Protein 3DX5 (pdb70)

Foldseek 3Di:
DAEAECLLCLQDDDDPVVVLVLCLVLPHQEYAYEQVRLVCCVVVPVPVLVVLVCSVVSNYAHQYEYEQDPAPPDPVVVSVVVLVVVLVSCVSRVYLEYEYAQDQAELVPADPVRLLSSLVSVLSQVSSVVSPAYAHEQAHGHQNQELVSVVVSCVSNVHPRYAYAYEQQSHVLSVDQSLVSCVSRVVRHAAYEADAFADNVCPCCPDVVLLNDPVHDPHTDQRVNHDRDVVVVCVRCVVPPHYYYHDDSDPPSSVRSSVNVCVVDPD

Structure (mmCIF, N/CA/C/O backbone):
data_3DX5
#
_entry.id   3DX5
#
_cell.length_a   134.483
_cell.length_b   134.483
_cell.length_c   72.806
_cell.angle_alpha   90.00
_cell.angle_beta   90.00
_cell.angle_gamma   120.00
#
_symmetry.space_group_name_H-M   'P 65 2 2'
#
loop_
_entity.id
_entity.type
_entity.pdbx_description
1 polymer 'uncharacterized protein AsbF'
2 non-polymer 'MANGANESE (II) ION'
3 non-polymer 'CHLORIDE ION'
4 non-polymer '3,4-DIHYDROXYBENZOIC ACID'
5 non-polymer 2-AMINO-2-HYDROXYMETHYL-PROPANE-1,3-DIOL
6 non-polymer GLYCEROL
7 water water
#
loop_
_atom_site.group_PDB
_atom_site.id
_atom_site.type_symbol
_atom_site.label_atom_id
_atom_site.label_alt_id
_atom_site.label_comp_id
_atom_site.label_asym_id
_atom_site.label_entity_id
_atom_site.label_seq_id
_atom_site.pdbx_PDB_ins_code
_atom_site.Cartn_x
_atom_site.Cartn_y
_atom_site.Cartn_z
_atom_site.occupancy
_atom_site.B_iso_or_equiv
_atom_site.auth_seq_id
_atom_site.auth_comp_id
_atom_site.auth_asym_id
_atom_site.auth_atom_id
_atom_site.pdbx_PDB_model_num
ATOM 9 N N . LYS A 1 2 ? 71.919 79.921 -7.759 1.00 21.38 2 LYS A N 1
ATOM 10 C CA . LYS A 1 2 ? 71.356 80.567 -6.572 1.00 19.41 2 LYS A CA 1
ATOM 11 C C . LYS A 1 2 ? 71.553 79.704 -5.347 1.00 17.03 2 LYS A C 1
ATOM 12 O O . LYS A 1 2 ? 71.174 78.539 -5.345 1.00 15.31 2 LYS A O 1
ATOM 18 N N . TYR A 1 3 ? 72.113 80.307 -4.311 1.00 14.34 3 TYR A N 1
ATOM 19 C CA . TYR A 1 3 ? 72.398 79.592 -3.072 1.00 14.13 3 TYR A CA 1
ATOM 20 C C . TYR A 1 3 ? 71.433 80.037 -2.001 1.00 13.34 3 TYR A C 1
ATOM 21 O O . TYR A 1 3 ? 71.067 81.237 -1.912 1.00 12.67 3 TYR A O 1
ATOM 30 N N . SER A 1 4 ? 71.054 79.079 -1.173 1.00 12.45 4 SER A N 1
ATOM 31 C CA . SER A 1 4 ? 70.256 79.387 -0.019 1.00 13.39 4 SER A CA 1
ATOM 32 C C . SER A 1 4 ? 70.902 78.891 1.274 1.00 13.70 4 SER A C 1
ATOM 33 O O . SER A 1 4 ? 71.698 77.957 1.295 1.00 13.24 4 SER A O 1
ATOM 36 N N . LEU A 1 5 ? 70.504 79.527 2.357 1.00 13.29 5 LEU A N 1
ATOM 37 C CA . LEU A 1 5 ? 70.927 79.184 3.684 1.00 14.33 5 LEU A CA 1
ATOM 38 C C . LEU A 1 5 ? 69.757 78.396 4.336 1.00 13.63 5 LEU A C 1
ATOM 39 O O . LEU A 1 5 ? 68.610 78.765 4.135 1.00 13.95 5 LEU A O 1
ATOM 44 N N . CYS A 1 6 ? 70.021 77.356 5.121 1.00 12.41 6 CYS A N 1
ATOM 45 C CA . CYS A 1 6 ? 68.957 76.660 5.865 1.00 13.11 6 CYS A CA 1
ATOM 46 C C . CYS A 1 6 ? 68.965 77.107 7.301 1.00 11.87 6 CYS A C 1
ATOM 47 O O . CYS A 1 6 ? 70.001 77.009 7.957 1.00 11.72 6 CYS A O 1
ATOM 50 N N . THR A 1 7 ? 67.817 77.514 7.815 1.00 9.89 7 THR A N 1
ATOM 51 C CA . THR A 1 7 ? 67.730 77.857 9.252 1.00 9.76 7 THR A CA 1
ATOM 52 C C . THR A 1 7 ? 67.969 76.650 10.185 1.00 9.81 7 THR A C 1
ATOM 53 O O . THR A 1 7 ? 68.361 76.848 11.318 1.00 8.95 7 THR A O 1
ATOM 57 N N . ILE A 1 8 ? 67.787 75.413 9.688 1.00 8.91 8 ILE A N 1
ATOM 58 C CA . ILE A 1 8 ? 68.176 74.235 10.476 1.00 9.73 8 ILE A CA 1
ATOM 59 C C . ILE A 1 8 ? 69.679 74.252 10.896 1.00 10.17 8 ILE A C 1
ATOM 60 O O . ILE A 1 8 ? 70.031 73.686 11.913 1.00 9.18 8 ILE A O 1
ATOM 65 N N . SER A 1 9 ? 70.543 74.940 10.133 1.00 9.50 9 SER A N 1
ATOM 66 C CA . SER A 1 9 ? 71.966 75.058 10.500 1.00 9.27 9 SER A CA 1
ATOM 67 C C . SER A 1 9 ? 72.143 75.764 11.835 1.00 10.41 9 SER A C 1
ATOM 68 O O . SER A 1 9 ? 73.209 75.667 12.463 1.00 9.67 9 SER A O 1
ATOM 71 N N . PHE A 1 10 ? 71.108 76.503 12.254 1.00 10.31 10 PHE A N 1
ATOM 72 C CA . PHE A 1 10 ? 71.176 77.326 13.486 1.00 10.58 10 PHE A CA 1
ATOM 73 C C . PHE A 1 10 ? 70.353 76.724 14.632 1.00 10.07 10 PHE A C 1
ATOM 74 O O . PHE A 1 10 ? 70.066 77.419 15.608 1.00 10.08 10 PHE A O 1
ATOM 82 N N . ARG A 1 11 ? 69.980 75.439 14.511 1.00 8.84 11 ARG A N 1
ATOM 83 C CA . ARG A 1 11 ? 69.045 74.777 15.473 1.00 9.10 11 ARG A CA 1
ATOM 84 C C . ARG A 1 11 ? 69.614 74.694 16.902 1.00 9.57 11 ARG A C 1
ATOM 85 O O . ARG A 1 11 ? 68.861 74.487 17.854 1.00 10.84 11 ARG A O 1
ATOM 93 N N . HIS A 1 12 ? 70.943 74.812 17.037 1.00 9.17 12 HIS A N 1
ATOM 94 C CA . HIS A 1 12 ? 71.614 74.755 18.336 1.00 9.67 12 HIS A CA 1
ATOM 95 C C . HIS A 1 12 ? 72.231 76.067 18.832 1.00 9.70 12 HIS A C 1
ATOM 96 O O . HIS A 1 12 ? 73.155 76.078 19.664 1.00 9.59 12 HIS A O 1
ATOM 103 N N . GLN A 1 13 ? 71.676 77.182 18.378 1.00 9.72 13 GLN A N 1
ATOM 104 C CA . GLN A 1 13 ? 72.123 78.456 18.896 1.00 10.98 13 GLN A CA 1
ATOM 105 C C . GLN A 1 13 ? 70.946 79.433 19.006 1.00 11.32 13 GLN A C 1
ATOM 106 O O . GLN A 1 13 ? 69.932 79.282 18.320 1.00 11.55 13 GLN A O 1
ATOM 112 N N . LEU A 1 14 ? 71.078 80.416 19.897 1.00 11.02 14 LEU A N 1
ATOM 113 C CA . LEU A 1 14 ? 70.067 81.440 20.072 1.00 10.43 14 LEU A CA 1
ATOM 114 C C . LEU A 1 14 ? 70.347 82.504 19.027 1.00 10.62 14 LEU A C 1
ATOM 115 O O . LEU A 1 14 ? 71.370 83.159 19.101 1.00 11.15 14 LEU A O 1
ATOM 120 N N . ILE A 1 15 ? 69.454 82.677 18.065 1.00 10.21 15 ILE A N 1
ATOM 121 C CA . ILE A 1 15 ? 69.611 83.723 17.077 1.00 10.70 15 ILE A CA 1
ATOM 122 C C . ILE A 1 15 ? 68.205 84.106 16.552 1.00 10.35 15 ILE A C 1
ATOM 123 O O . ILE A 1 15 ? 67.348 83.243 16.382 1.00 10.77 15 ILE A O 1
ATOM 128 N N . SER A 1 16 ? 68.003 85.378 16.236 1.00 10.40 16 SER A N 1
ATOM 129 C CA . SER A 1 16 ? 66.698 85.843 15.736 1.00 10.55 16 SER A CA 1
ATOM 130 C C . SER A 1 16 ? 66.583 85.678 14.243 1.00 10.81 16 SER A C 1
ATOM 131 O O . SER A 1 16 ? 67.580 85.593 13.533 1.00 10.45 16 SER A O 1
ATOM 134 N N . PHE A 1 17 ? 65.348 85.631 13.747 1.00 11.24 17 PHE A N 1
ATOM 135 C CA . PHE A 1 17 ? 65.119 85.604 12.302 1.00 11.11 17 PHE A CA 1
ATOM 136 C C . PHE A 1 17 ? 65.759 86.842 11.622 1.00 11.44 17 PHE A C 1
ATOM 137 O O . PHE A 1 17 ? 66.339 86.724 10.522 1.00 10.20 17 PHE A O 1
ATOM 145 N N . THR A 1 18 ? 65.637 88.015 12.275 1.00 11.03 18 THR A N 1
ATOM 146 C CA . THR A 1 18 ? 66.196 89.257 11.755 1.00 10.67 18 THR A CA 1
ATOM 147 C C . THR A 1 18 ? 67.704 89.093 11.507 1.00 10.68 18 THR A C 1
ATOM 148 O O . THR A 1 18 ? 68.193 89.487 10.449 1.00 8.15 18 THR A O 1
ATOM 152 N N . ASP A 1 19 ? 68.427 88.482 12.460 1.00 10.38 19 ASP A N 1
ATOM 153 C CA . ASP A 1 19 ? 69.863 88.266 12.293 1.00 11.05 19 ASP A CA 1
ATOM 154 C C . ASP A 1 19 ? 70.211 87.211 11.239 1.00 10.48 19 ASP A C 1
ATOM 155 O O . ASP A 1 19 ? 71.221 87.339 10.521 1.00 10.44 19 ASP A O 1
ATOM 160 N N . ILE A 1 20 ? 69.396 86.173 11.121 1.00 10.50 20 ILE A N 1
ATOM 161 C CA . ILE A 1 20 ? 69.578 85.240 9.992 1.00 10.30 20 ILE A CA 1
ATOM 162 C C . ILE A 1 20 ? 69.403 85.927 8.609 1.00 10.34 20 ILE A C 1
ATOM 163 O O . ILE A 1 20 ? 70.230 85.739 7.686 1.00 10.36 20 ILE A O 1
ATOM 168 N N . VAL A 1 21 ? 68.355 86.737 8.476 1.00 8.88 21 VAL A N 1
ATOM 169 C CA . VAL A 1 21 ? 68.115 87.411 7.224 1.00 8.34 21 VAL A CA 1
ATOM 170 C C . VAL A 1 21 ? 69.304 88.319 6.914 1.00 8.88 21 VAL A C 1
ATOM 171 O O . VAL A 1 21 ? 69.782 88.351 5.788 1.00 7.74 21 VAL A O 1
ATOM 175 N N . GLN A 1 22 ? 69.774 89.073 7.911 1.00 9.66 22 GLN A N 1
ATOM 176 C CA . GLN A 1 22 ? 70.900 90.008 7.707 1.00 10.77 22 GLN A CA 1
ATOM 177 C C . GLN A 1 22 ? 72.173 89.224 7.315 1.00 10.60 22 GLN A C 1
ATOM 178 O O . GLN A 1 22 ? 72.891 89.622 6.400 1.00 10.47 22 GLN A O 1
ATOM 184 N N . PHE A 1 23 ? 72.454 88.128 8.017 1.00 9.55 23 PHE A N 1
ATOM 185 C CA . PHE A 1 23 ? 73.584 87.278 7.647 1.00 10.21 23 PHE A CA 1
ATOM 186 C C . PHE A 1 23 ? 73.453 86.743 6.203 1.00 10.34 23 PHE A C 1
ATOM 187 O O . PHE A 1 23 ? 74.419 86.734 5.441 1.00 10.60 23 PHE A O 1
ATOM 195 N N . ALA A 1 24 ? 72.257 86.284 5.833 1.00 10.66 24 ALA A N 1
ATOM 196 C CA . ALA A 1 24 ? 72.055 85.784 4.477 1.00 11.69 24 ALA A CA 1
ATOM 197 C C . ALA A 1 24 ? 72.360 86.873 3.460 1.00 12.35 24 ALA A C 1
ATOM 198 O O . ALA A 1 24 ? 73.009 86.625 2.446 1.00 12.45 24 ALA A O 1
ATOM 200 N N . TYR A 1 25 ? 71.886 88.079 3.748 1.00 12.62 25 TYR A N 1
ATOM 201 C CA . TYR A 1 25 ? 71.978 89.183 2.818 1.00 13.92 25 TYR A CA 1
ATOM 202 C C . TYR A 1 25 ? 73.443 89.610 2.630 1.00 13.94 25 TYR A C 1
ATOM 203 O O . TYR A 1 25 ? 73.935 89.745 1.521 1.00 13.23 25 TYR A O 1
ATOM 212 N N . GLU A 1 26 ? 74.159 89.766 3.724 1.00 14.50 26 GLU A N 1
ATOM 213 C CA . GLU A 1 26 ? 75.511 90.287 3.600 1.00 15.11 26 GLU A CA 1
ATOM 214 C C . GLU A 1 26 ? 76.481 89.267 2.983 1.00 14.90 26 GLU A C 1
ATOM 215 O O . GLU A 1 26 ? 77.539 89.653 2.505 1.00 14.58 26 GLU A O 1
ATOM 221 N N . ASN A 1 27 ? 76.106 87.980 2.984 1.00 13.68 27 ASN A N 1
ATOM 222 C CA . ASN A 1 27 ? 76.941 86.949 2.383 1.00 13.94 27 ASN A CA 1
ATOM 223 C C . ASN A 1 27 ? 76.532 86.518 0.967 1.00 14.37 27 ASN A C 1
ATOM 224 O O . ASN A 1 27 ? 77.091 85.562 0.455 1.00 15.58 27 ASN A O 1
ATOM 229 N N . GLY A 1 28 ? 75.574 87.204 0.336 1.00 13.26 28 GLY A N 1
ATOM 230 C CA . GLY A 1 28 ? 75.258 86.911 -1.072 1.00 13.01 28 GLY A CA 1
ATOM 231 C C . GLY A 1 28 ? 74.335 85.709 -1.302 1.00 12.55 28 GLY A C 1
ATOM 232 O O . GLY A 1 28 ? 74.162 85.274 -2.432 1.00 12.36 28 GLY A O 1
ATOM 233 N N . PHE A 1 29 ? 73.729 85.156 -0.250 1.00 12.27 29 PHE A N 1
ATOM 234 C CA . PHE A 1 29 ? 72.657 84.179 -0.462 1.00 11.67 29 PHE A CA 1
ATOM 235 C C . PHE A 1 29 ? 71.472 84.866 -1.127 1.00 12.07 29 PHE A C 1
ATOM 236 O O . PHE A 1 29 ? 71.216 86.055 -0.899 1.00 12.36 29 PHE A O 1
ATOM 244 N N . GLU A 1 30 ? 70.732 84.129 -1.934 1.00 12.03 30 GLU A N 1
ATOM 245 C CA . GLU A 1 30 ? 69.518 84.698 -2.504 1.00 12.26 30 GLU A CA 1
ATOM 246 C C . GLU A 1 30 ? 68.258 84.052 -1.989 1.00 11.99 30 GLU A C 1
ATOM 247 O O . GLU A 1 30 ? 67.140 84.400 -2.409 1.00 11.91 30 GLU A O 1
ATOM 253 N N . GLY A 1 31 ? 68.419 83.111 -1.068 1.00 11.00 31 GLY A N 1
ATOM 254 C CA . GLY A 1 31 ? 67.260 82.441 -0.527 1.00 10.73 31 GLY A CA 1
ATOM 255 C C . GLY A 1 31 ? 67.506 81.952 0.885 1.00 10.35 31 GLY A C 1
ATOM 256 O O . GLY A 1 31 ? 68.676 81.819 1.332 1.00 9.62 31 GLY A O 1
ATOM 257 N N . ILE A 1 32 ? 66.402 81.723 1.595 1.00 9.76 32 ILE A N 1
ATOM 258 C CA . ILE A 1 32 ? 66.444 81.074 2.913 1.00 10.42 32 ILE A CA 1
ATOM 259 C C . ILE A 1 32 ? 65.485 79.880 2.862 1.00 10.91 32 ILE A C 1
ATOM 260 O O . ILE A 1 32 ? 64.325 80.026 2.470 1.00 11.02 32 ILE A O 1
ATOM 265 N N . GLU A 1 33 ? 65.980 78.710 3.250 1.00 10.37 33 GLU A N 1
ATOM 266 C CA . GLU A 1 33 ? 65.150 77.522 3.361 1.00 10.81 33 GLU A CA 1
ATOM 267 C C . GLU A 1 33 ? 64.808 77.448 4.837 1.00 10.90 33 GLU A C 1
ATOM 268 O O . GLU A 1 33 ? 65.696 77.251 5.725 1.00 10.57 33 GLU A O 1
ATOM 274 N N . LEU A 1 34 ? 63.521 77.634 5.118 1.00 9.91 34 LEU A N 1
ATOM 275 C CA . LEU A 1 34 ? 63.069 77.836 6.476 1.00 10.56 34 LEU A CA 1
ATOM 276 C C . LEU A 1 34 ? 62.600 76.513 7.049 1.00 10.56 34 LEU A C 1
ATOM 277 O O . LEU A 1 34 ? 61.666 75.901 6.498 1.00 10.76 34 LEU A O 1
ATOM 282 N N . TRP A 1 35 ? 63.196 76.095 8.165 1.00 8.97 35 TRP A N 1
ATOM 283 C CA . TRP A 1 35 ? 62.766 74.874 8.857 1.00 9.52 35 TRP A CA 1
ATOM 284 C C . TRP A 1 35 ? 61.313 75.069 9.346 1.00 10.22 35 TRP A C 1
ATOM 285 O O . TRP A 1 35 ? 60.967 76.157 9.826 1.00 10.15 35 TRP A O 1
ATOM 296 N N . GLY A 1 36 ? 60.468 74.047 9.195 1.00 10.10 36 GLY A N 1
ATOM 297 C CA . GLY A 1 36 ? 59.054 74.161 9.481 1.00 9.05 36 GLY A CA 1
ATOM 298 C C . GLY A 1 36 ? 58.756 74.613 10.899 1.00 10.47 36 GLY A C 1
ATOM 299 O O . GLY A 1 36 ? 57.865 75.461 11.112 1.00 9.11 36 GLY A O 1
ATOM 300 N N . THR A 1 37 ? 59.508 74.098 11.888 1.00 9.64 37 THR A N 1
ATOM 301 C CA . THR A 1 37 ? 59.254 74.513 13.268 1.00 8.66 37 THR A CA 1
ATOM 302 C C . THR A 1 37 ? 59.591 75.993 13.505 1.00 8.46 37 THR A C 1
ATOM 303 O O . THR A 1 37 ? 58.915 76.679 14.300 1.00 7.96 37 THR A O 1
ATOM 307 N N . HIS A 1 38 ? 60.634 76.494 12.818 1.00 7.66 38 HIS A N 1
ATOM 308 C CA . HIS A 1 38 ? 60.962 77.912 12.848 1.00 7.70 38 HIS A CA 1
ATOM 309 C C . HIS A 1 38 ? 59.854 78.774 12.226 1.00 8.11 38 HIS A C 1
ATOM 310 O O . HIS A 1 38 ? 59.469 79.788 12.818 1.00 8.19 38 HIS A O 1
ATOM 317 N N . ALA A 1 39 ? 59.366 78.379 11.038 1.00 6.84 39 ALA A N 1
ATOM 318 C CA . ALA A 1 39 ? 58.226 79.035 10.381 1.00 7.16 39 ALA A CA 1
ATOM 319 C C . ALA A 1 39 ? 57.004 79.129 11.331 1.00 7.96 39 ALA A C 1
ATOM 320 O O . ALA A 1 39 ? 56.409 80.203 11.521 1.00 8.70 39 ALA A O 1
ATOM 322 N N . GLN A 1 40 ? 56.639 78.000 11.928 1.00 8.37 40 GLN A N 1
ATOM 323 C CA . GLN A 1 40 ? 55.470 77.910 12.792 1.00 9.27 40 GLN A CA 1
ATOM 324 C C . GLN A 1 40 ? 55.628 78.798 14.010 1.00 9.25 40 GLN A C 1
ATOM 325 O O . GLN A 1 40 ? 54.697 79.513 14.406 1.00 9.28 40 GLN A O 1
ATOM 331 N N . ASN A 1 41 ? 56.790 78.747 14.636 1.00 9.00 41 ASN A N 1
ATOM 332 C CA . ASN A 1 41 ? 56.962 79.577 15.821 1.00 9.28 41 ASN A CA 1
ATOM 333 C C . ASN A 1 41 ? 57.053 81.063 15.532 1.00 9.13 41 ASN A C 1
ATOM 334 O O . ASN A 1 41 ? 56.649 81.867 16.363 1.00 8.65 41 ASN A O 1
ATOM 339 N N . LEU A 1 42 ? 57.581 81.438 14.364 1.00 9.02 42 LEU A N 1
ATOM 340 C CA . LEU A 1 42 ? 57.563 82.862 13.976 1.00 8.50 42 LEU A CA 1
ATOM 341 C C . LEU A 1 42 ? 56.118 83.330 13.816 1.00 8.23 42 LEU A C 1
ATOM 342 O O . LEU A 1 42 ? 55.742 84.402 14.319 1.00 7.32 42 LEU A O 1
ATOM 347 N N . TYR A 1 43 ? 55.303 82.519 13.146 1.00 7.58 43 TYR A N 1
ATOM 348 C CA . TYR A 1 43 ? 53.902 82.829 12.981 1.00 9.13 43 TYR A CA 1
ATOM 349 C C . TYR A 1 43 ? 53.162 82.992 14.313 1.00 10.23 43 TYR A C 1
ATOM 350 O O . TYR A 1 43 ? 52.368 83.936 14.483 1.00 10.25 43 TYR A O 1
ATOM 375 N N A GLN A 1 45 ? 54.443 83.622 17.532 0.50 11.60 45 GLN A N 1
ATOM 376 N N B GLN A 1 45 ? 54.450 83.417 17.350 0.50 13.95 45 GLN A N 1
ATOM 377 C CA A GLN A 1 45 ? 54.976 84.524 18.571 0.50 12.42 45 GLN A CA 1
ATOM 378 C CA B GLN A 1 45 ? 55.093 84.184 18.419 0.50 14.96 45 GLN A CA 1
ATOM 379 C C A GLN A 1 45 ? 55.808 85.707 18.072 0.50 12.87 45 GLN A C 1
ATOM 380 C C B GLN A 1 45 ? 55.735 85.507 18.033 0.50 14.59 45 GLN A C 1
ATOM 381 O O A GLN A 1 45 ? 56.194 86.587 18.855 0.50 12.49 45 GLN A O 1
ATOM 382 O O B GLN A 1 45 ? 55.953 86.373 18.891 0.50 14.59 45 GLN A O 1
ATOM 393 N N A GLU A 1 46 ? 56.093 85.744 16.777 0.50 12.39 46 GLU A N 1
ATOM 394 N N B GLU A 1 46 ? 56.073 85.668 16.763 0.50 13.42 46 GLU A N 1
ATOM 395 C CA A GLU A 1 46 ? 56.913 86.825 16.254 0.50 13.13 46 GLU A CA 1
ATOM 396 C CA B GLU A 1 46 ? 56.830 86.842 16.381 0.50 13.10 46 GLU A CA 1
ATOM 397 C C A GLU A 1 46 ? 56.272 87.389 15.008 0.50 12.96 46 GLU A C 1
ATOM 398 C C B GLU A 1 46 ? 56.272 87.373 15.067 0.50 13.08 46 GLU A C 1
ATOM 399 O O A GLU A 1 46 ? 56.973 87.789 14.075 0.50 12.27 46 GLU A O 1
ATOM 400 O O B GLU A 1 46 ? 57.024 87.732 14.156 0.50 12.38 46 GLU A O 1
ATOM 411 N N . TYR A 1 47 ? 54.941 87.406 14.976 1.00 12.54 47 TYR A N 1
ATOM 412 C CA . TYR A 1 47 ? 54.270 87.695 13.716 1.00 12.36 47 TYR A CA 1
ATOM 413 C C . TYR A 1 47 ? 54.600 89.108 13.167 1.00 13.29 47 TYR A C 1
ATOM 414 O O . TYR A 1 47 ? 55.007 89.220 11.998 1.00 11.91 47 TYR A O 1
ATOM 423 N N A GLU A 1 48 ? 54.482 90.146 14.012 0.50 12.95 48 GLU A N 1
ATOM 424 N N B GLU A 1 48 ? 54.366 90.152 13.976 0.50 13.15 48 GLU A N 1
ATOM 425 C CA A GLU A 1 48 ? 54.826 91.509 13.578 0.50 13.47 48 GLU A CA 1
ATOM 426 C CA B GLU A 1 48 ? 54.444 91.541 13.501 0.50 13.87 48 GLU A CA 1
ATOM 427 C C A GLU A 1 48 ? 56.310 91.693 13.205 0.50 13.04 48 GLU A C 1
ATOM 428 C C B GLU A 1 48 ? 55.830 91.879 12.994 0.50 13.48 48 GLU A C 1
ATOM 429 O O A GLU A 1 48 ? 56.592 92.193 12.117 0.50 12.70 48 GLU A O 1
ATOM 430 O O B GLU A 1 48 ? 55.976 92.554 11.989 0.50 13.68 48 GLU A O 1
ATOM 441 N N A THR A 1 49 ? 57.256 91.253 14.045 0.60 12.51 49 THR A N 1
ATOM 442 N N B THR A 1 49 ? 56.853 91.381 13.702 0.40 13.31 49 THR A N 1
ATOM 443 C CA A THR A 1 49 ? 58.659 91.419 13.668 0.60 12.21 49 THR A CA 1
ATOM 444 C CA B THR A 1 49 ? 58.259 91.637 13.351 0.40 12.89 49 THR A CA 1
ATOM 445 C C A THR A 1 49 ? 58.954 90.676 12.349 0.60 12.24 49 THR A C 1
ATOM 446 C C B THR A 1 49 ? 58.747 90.772 12.195 0.40 12.64 49 THR A C 1
ATOM 447 O O A THR A 1 49 ? 59.651 91.203 11.471 0.60 11.73 49 THR A O 1
ATOM 448 O O B THR A 1 49 ? 59.493 91.253 11.333 0.40 12.21 49 THR A O 1
ATOM 455 N N . THR A 1 50 ? 58.362 89.497 12.181 1.00 11.82 50 THR A N 1
ATOM 456 C CA . THR A 1 50 ? 58.584 88.689 10.983 1.00 12.16 50 THR A CA 1
ATOM 457 C C . THR A 1 50 ? 57.955 89.341 9.723 1.00 13.26 50 THR A C 1
ATOM 458 O O . THR A 1 50 ? 58.595 89.394 8.666 1.00 12.59 50 THR A O 1
ATOM 462 N N . GLU A 1 51 ? 56.730 89.838 9.844 1.00 14.53 51 GLU A N 1
ATOM 463 C CA . GLU A 1 51 ? 56.075 90.581 8.750 1.00 16.93 51 GLU A CA 1
ATOM 464 C C . GLU A 1 51 ? 56.900 91.764 8.246 1.00 16.54 51 GLU A C 1
ATOM 465 O O . GLU A 1 51 ? 56.976 91.988 7.049 1.00 17.05 51 GLU A O 1
ATOM 471 N N A ARG A 1 52 ? 57.475 92.532 9.162 0.50 16.39 52 ARG A N 1
ATOM 472 N N B ARG A 1 52 ? 57.504 92.519 9.161 0.50 16.54 52 ARG A N 1
ATOM 473 C CA A ARG A 1 52 ? 58.334 93.637 8.757 0.50 16.38 52 ARG A CA 1
ATOM 474 C CA B ARG A 1 52 ? 58.343 93.654 8.761 0.50 16.67 52 ARG A CA 1
ATOM 475 C C A ARG A 1 52 ? 59.528 93.110 7.957 0.50 15.74 52 ARG A C 1
ATOM 476 C C B ARG A 1 52 ? 59.591 93.168 8.015 0.50 15.93 52 ARG A C 1
ATOM 477 O O A ARG A 1 52 ? 59.845 93.662 6.904 0.50 15.67 52 ARG A O 1
ATOM 478 O O B ARG A 1 52 ? 60.022 93.816 7.065 0.50 15.92 52 ARG A O 1
ATOM 493 N N . GLU A 1 53 ? 60.157 92.031 8.423 1.00 15.00 53 GLU A N 1
ATOM 494 C CA . GLU A 1 53 ? 61.270 91.419 7.666 1.00 15.14 53 GLU A CA 1
ATOM 495 C C . GLU A 1 53 ? 60.836 90.962 6.299 1.00 14.62 53 GLU A C 1
ATOM 496 O O . GLU A 1 53 ? 61.519 91.238 5.317 1.00 13.08 53 GLU A O 1
ATOM 502 N N . LEU A 1 54 ? 59.705 90.258 6.227 1.00 15.47 54 LEU A N 1
ATOM 503 C CA . LEU A 1 54 ? 59.236 89.698 4.955 1.00 16.59 54 LEU A CA 1
ATOM 504 C C . LEU A 1 54 ? 59.008 90.822 3.938 1.00 18.04 54 LEU A C 1
ATOM 505 O O . LEU A 1 54 ? 59.318 90.666 2.762 1.00 17.82 54 LEU A O 1
ATOM 510 N N . ASN A 1 55 ? 58.532 91.972 4.409 1.00 19.61 55 ASN A N 1
ATOM 511 C CA . ASN A 1 55 ? 58.302 93.111 3.509 1.00 21.94 55 ASN A CA 1
ATOM 512 C C . ASN A 1 55 ? 59.557 93.756 2.894 1.00 22.43 55 ASN A C 1
ATOM 513 O O . ASN A 1 55 ? 59.430 94.477 1.916 1.00 22.04 55 ASN A O 1
ATOM 518 N N . CYS A 1 56 ? 60.752 93.491 3.434 1.00 22.48 56 CYS A N 1
ATOM 519 C CA . CYS A 1 56 ? 61.994 93.947 2.780 1.00 23.52 56 CYS A CA 1
ATOM 520 C C . CYS A 1 56 ? 62.802 92.870 2.142 1.00 22.34 56 CYS A C 1
ATOM 521 O O . CYS A 1 56 ? 63.902 93.194 1.676 1.00 22.07 56 CYS A O 1
ATOM 524 N N . LEU A 1 57 ? 62.347 91.611 2.172 1.00 20.67 57 LEU A N 1
ATOM 525 C CA . LEU A 1 57 ? 63.187 90.541 1.629 1.00 21.18 57 LEU A CA 1
ATOM 526 C C . LEU A 1 57 ? 63.561 90.810 0.211 1.00 21.55 57 LEU A C 1
ATOM 527 O O . LEU A 1 57 ? 64.707 90.618 -0.163 1.00 21.35 57 LEU A O 1
ATOM 532 N N . LYS A 1 58 ? 62.575 91.228 -0.574 1.00 22.40 58 LYS A N 1
ATOM 533 C CA . LYS A 1 58 ? 62.755 91.417 -1.999 1.00 24.75 58 LYS A CA 1
ATOM 534 C C . LYS A 1 58 ? 63.847 92.460 -2.266 1.00 24.71 58 LYS A C 1
ATOM 535 O O . LYS A 1 58 ? 64.672 92.264 -3.160 1.00 25.16 58 LYS A O 1
ATOM 541 N N . ASP A 1 59 ? 63.886 93.521 -1.452 1.00 24.30 59 ASP A N 1
ATOM 542 C CA . ASP A 1 59 ? 64.904 94.587 -1.548 1.00 24.87 59 ASP A CA 1
ATOM 543 C C . ASP A 1 59 ? 66.321 94.084 -1.326 1.00 23.84 59 ASP A C 1
ATOM 544 O O . ASP A 1 59 ? 67.277 94.751 -1.694 1.00 23.85 59 ASP A O 1
ATOM 549 N N . LYS A 1 60 ? 66.441 92.941 -0.657 1.00 21.86 60 LYS A N 1
ATOM 550 C CA . LYS A 1 60 ? 67.723 92.346 -0.329 1.00 19.82 60 LYS A CA 1
ATOM 551 C C . LYS A 1 60 ? 68.043 91.167 -1.276 1.00 18.47 60 LYS A C 1
ATOM 552 O O . LYS A 1 60 ? 68.984 90.404 -1.014 1.00 17.93 60 LYS A O 1
ATOM 558 N N . THR A 1 61 ? 67.250 91.025 -2.348 1.00 16.21 61 THR A N 1
ATOM 559 C CA . THR A 1 61 ? 67.310 89.905 -3.286 1.00 15.23 61 THR A CA 1
ATOM 560 C C . THR A 1 61 ? 67.256 88.584 -2.525 1.00 14.55 61 THR A C 1
ATOM 561 O O . THR A 1 61 ? 68.037 87.686 -2.790 1.00 13.57 61 THR A O 1
ATOM 565 N N . LEU A 1 62 ? 66.347 88.498 -1.555 1.00 13.58 62 LEU A N 1
ATOM 566 C CA . LEU A 1 62 ? 66.140 87.296 -0.755 1.00 13.28 62 LEU A CA 1
ATOM 567 C C . LEU A 1 62 ? 64.698 86.828 -0.930 1.00 13.31 62 LEU A C 1
ATOM 568 O O . LEU A 1 62 ? 63.850 87.611 -1.281 1.00 13.22 62 LEU A O 1
ATOM 573 N N . GLU A 1 63 ? 64.447 85.550 -0.684 1.00 12.03 63 GLU A N 1
ATOM 574 C CA . GLU A 1 63 ? 63.120 85.005 -0.682 1.00 12.42 63 GLU A CA 1
ATOM 575 C C . GLU A 1 63 ? 63.178 83.750 0.198 1.00 11.44 63 GLU A C 1
ATOM 576 O O . GLU A 1 63 ? 64.259 83.265 0.533 1.00 12.09 63 GLU A O 1
ATOM 582 N N . ILE A 1 64 ? 62.027 83.236 0.580 1.00 11.03 64 ILE A N 1
ATOM 583 C CA . ILE A 1 64 ? 61.970 81.949 1.271 1.00 10.74 64 ILE A CA 1
ATOM 584 C C . ILE A 1 64 ? 61.853 80.887 0.175 1.00 11.32 64 ILE A C 1
ATOM 585 O O . ILE A 1 64 ? 60.916 80.923 -0.628 1.00 12.36 64 ILE A O 1
ATOM 590 N N . THR A 1 65 ? 62.811 79.974 0.100 1.00 11.52 65 THR A N 1
ATOM 591 C CA . THR A 1 65 ? 62.864 79.027 -1.034 1.00 12.90 65 THR A CA 1
ATOM 592 C C . THR A 1 65 ? 61.909 77.836 -0.863 1.00 12.84 65 THR A C 1
ATOM 593 O O . THR A 1 65 ? 61.462 77.219 -1.857 1.00 12.87 65 THR A O 1
ATOM 605 N N . ILE A 1 67 ? 59.741 75.581 2.724 1.00 10.09 67 ILE A N 1
ATOM 606 C CA . ILE A 1 67 ? 59.648 75.241 4.135 1.00 11.40 67 ILE A CA 1
ATOM 607 C C . ILE A 1 67 ? 59.924 73.749 4.267 1.00 11.58 67 ILE A C 1
ATOM 608 O O . ILE A 1 67 ? 59.283 72.929 3.575 1.00 11.40 67 ILE A O 1
ATOM 613 N N A SER A 1 68 ? 60.845 73.389 5.156 0.50 10.93 68 SER 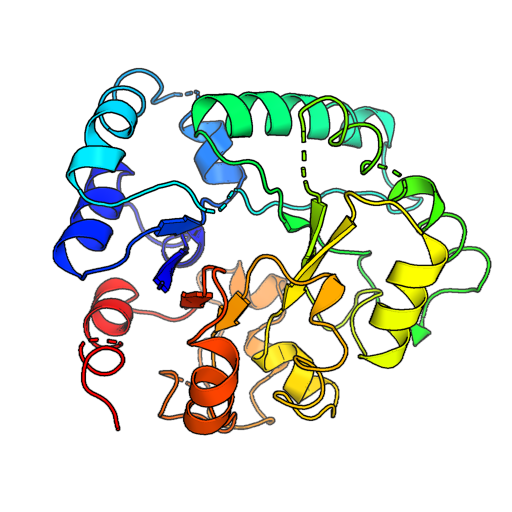A N 1
ATOM 614 N N B SER A 1 68 ? 60.900 73.396 5.106 0.50 11.43 68 SER A N 1
ATOM 615 C CA A SER A 1 68 ? 61.282 72.006 5.247 0.50 10.69 68 SER A CA 1
ATOM 616 C CA B SER A 1 68 ? 61.292 72.000 5.261 0.50 11.78 68 SER A CA 1
ATOM 617 C C A SER A 1 68 ? 60.808 71.339 6.533 0.50 11.03 68 SER A C 1
ATOM 618 C C B SER A 1 68 ? 60.685 71.426 6.526 0.50 11.58 68 SER A C 1
ATOM 619 O O A SER A 1 68 ? 61.156 71.753 7.643 0.50 10.61 68 SER A O 1
ATOM 620 O O B SER A 1 68 ? 60.828 71.986 7.620 0.50 10.96 68 SER A O 1
ATOM 625 N N . ASP A 1 69 ? 59.979 70.315 6.372 1.00 11.30 69 ASP A N 1
ATOM 626 C CA . ASP A 1 69 ? 59.308 69.732 7.500 1.00 12.50 69 ASP A CA 1
ATOM 627 C C . ASP A 1 69 ? 59.300 68.216 7.378 1.00 12.78 69 ASP A C 1
ATOM 628 O O . ASP A 1 69 ? 60.189 67.652 6.734 1.00 12.90 69 ASP A O 1
ATOM 633 N N . TYR A 1 70 ? 58.325 67.565 8.009 1.00 12.37 70 TYR A N 1
ATOM 634 C CA . TYR A 1 70 ? 58.299 66.109 8.187 1.00 14.32 70 TYR A CA 1
ATOM 635 C C . TYR A 1 70 ? 56.827 65.772 8.246 1.00 14.80 70 TYR A C 1
ATOM 636 O O . TYR A 1 70 ? 56.134 66.216 9.153 1.00 14.78 70 TYR A O 1
ATOM 645 N N . LEU A 1 71 ? 56.315 65.041 7.273 1.00 14.90 71 LEU A N 1
ATOM 646 C CA . LEU A 1 71 ? 54.904 64.655 7.339 1.00 15.37 71 LEU A CA 1
ATOM 647 C C . LEU A 1 71 ? 54.800 63.167 7.622 1.00 15.86 71 LEU A C 1
ATOM 648 O O . LEU A 1 71 ? 55.353 62.365 6.904 1.00 15.83 71 LEU A O 1
ATOM 653 N N . ASP A 1 72 ? 54.093 62.814 8.679 1.00 16.73 72 ASP A N 1
ATOM 654 C CA . ASP A 1 72 ? 53.971 61.435 9.047 1.00 18.28 72 ASP A CA 1
ATOM 655 C C . ASP A 1 72 ? 52.855 60.768 8.244 1.00 18.03 72 ASP A C 1
ATOM 656 O O . ASP A 1 72 ? 51.664 60.983 8.493 1.00 17.32 72 ASP A O 1
ATOM 661 N N . ILE A 1 73 ? 53.240 59.960 7.271 1.00 19.07 73 ILE A N 1
ATOM 662 C CA . ILE A 1 73 ? 52.233 59.211 6.541 1.00 21.33 73 ILE A CA 1
ATOM 663 C C . ILE A 1 73 ? 52.399 57.677 6.717 1.00 21.60 73 ILE A C 1
ATOM 664 O O . ILE A 1 73 ? 51.836 56.897 5.973 1.00 21.92 73 ILE A O 1
ATOM 669 N N . SER A 1 74 ? 53.171 57.270 7.723 1.00 22.15 74 SER A N 1
ATOM 670 C CA . SER A 1 74 ? 53.268 55.867 8.129 1.00 23.96 74 SER A CA 1
ATOM 671 C C . SER A 1 74 ? 51.902 55.308 8.577 1.00 25.41 74 SER A C 1
ATOM 672 O O . SER A 1 74 ? 50.967 56.061 8.856 1.00 25.43 74 SER A O 1
ATOM 675 N N . LEU A 1 75 ? 51.791 53.983 8.643 1.00 27.21 75 LEU A N 1
ATOM 676 C CA . LEU A 1 75 ? 50.548 53.312 9.088 1.00 28.33 75 LEU A CA 1
ATOM 677 C C . LEU A 1 75 ? 50.195 53.610 10.549 1.00 29.61 75 LEU A C 1
ATOM 678 O O . LEU A 1 75 ? 49.028 53.729 10.904 1.00 30.63 75 LEU A O 1
ATOM 683 N N . SER A 1 76 ? 51.210 53.708 11.398 1.00 30.89 76 SER A N 1
ATOM 684 C CA . SER A 1 76 ? 51.035 54.094 12.801 1.00 32.16 76 SER A CA 1
ATOM 685 C C . SER A 1 76 ? 50.536 55.547 12.999 1.00 31.89 76 SER A C 1
ATOM 686 O O . SER A 1 76 ? 50.080 55.881 14.087 1.00 31.98 76 SER A O 1
ATOM 689 N N . ALA A 1 77 ? 50.625 56.385 11.952 1.00 31.55 77 ALA A N 1
ATOM 690 C CA . ALA A 1 77 ? 50.304 57.829 12.017 1.00 30.56 77 ALA A CA 1
ATOM 691 C C . ALA A 1 77 ? 48.818 58.096 12.177 1.00 29.86 77 ALA A C 1
ATOM 692 O O . ALA A 1 77 ? 47.991 57.396 11.605 1.00 29.31 77 ALA A O 1
ATOM 694 N N . ASP A 1 78 ? 48.486 59.137 12.929 1.00 28.98 78 ASP A N 1
ATOM 695 C CA . ASP A 1 78 ? 47.143 59.686 12.862 1.00 28.66 78 ASP A CA 1
ATOM 696 C C . ASP A 1 78 ? 47.065 60.570 11.612 1.00 28.02 78 ASP A C 1
ATOM 697 O O . ASP A 1 78 ? 47.525 61.726 11.609 1.00 26.51 78 ASP A O 1
ATOM 702 N N . PHE A 1 79 ? 46.477 60.018 10.555 1.00 27.59 79 PHE A N 1
ATOM 703 C CA . PHE A 1 79 ? 46.524 60.663 9.254 1.00 27.29 79 PHE A CA 1
ATOM 704 C C . PHE A 1 79 ? 45.726 61.967 9.167 1.00 26.78 79 PHE A C 1
ATOM 705 O O . PHE A 1 79 ? 46.141 62.895 8.465 1.00 25.89 79 PHE A O 1
ATOM 713 N N . GLU A 1 80 ? 44.597 62.034 9.870 1.00 26.43 80 GLU A N 1
ATOM 714 C CA . GLU A 1 80 ? 43.829 63.280 9.995 1.00 27.04 80 GLU A CA 1
ATOM 715 C C . GLU A 1 80 ? 44.661 64.401 10.641 1.00 26.16 80 GLU A C 1
ATOM 716 O O . GLU A 1 80 ? 44.515 65.571 10.279 1.00 26.12 80 GLU A O 1
ATOM 722 N N . LYS A 1 81 ? 45.503 64.036 11.606 1.00 24.92 81 LYS A N 1
ATOM 723 C CA . LYS A 1 81 ? 46.434 64.970 12.210 1.00 24.79 81 LYS A CA 1
ATOM 724 C C . LYS A 1 81 ? 47.511 65.437 11.188 1.00 23.78 81 LYS A C 1
ATOM 725 O O . LYS A 1 81 ? 47.844 66.633 11.128 1.00 23.61 81 LYS A O 1
ATOM 731 N N . THR A 1 82 ? 48.015 64.512 10.373 1.00 21.80 82 THR A N 1
ATOM 732 C CA . THR A 1 82 ? 48.932 64.855 9.278 1.00 21.10 82 THR A CA 1
ATOM 733 C C . THR A 1 82 ? 48.312 65.839 8.287 1.00 19.78 82 THR A C 1
ATOM 734 O O . THR A 1 82 ? 48.953 66.836 7.926 1.00 19.87 82 THR A O 1
ATOM 738 N N . ILE A 1 83 ? 47.094 65.544 7.843 1.00 19.29 83 ILE A N 1
ATOM 739 C CA . ILE A 1 83 ? 46.308 66.463 7.003 1.00 18.69 83 ILE A CA 1
ATOM 740 C C . ILE A 1 83 ? 46.145 67.866 7.625 1.00 18.29 83 ILE A C 1
ATOM 741 O O . ILE A 1 83 ? 46.299 68.859 6.914 1.00 18.10 83 ILE A O 1
ATOM 746 N N A GLU A 1 84 ? 45.859 67.938 8.927 0.50 18.04 84 GLU A N 1
ATOM 747 N N B GLU A 1 84 ? 45.852 67.934 8.924 0.50 18.23 84 GLU A N 1
ATOM 748 C CA A GLU A 1 84 ? 45.740 69.227 9.629 0.50 17.95 84 GLU A CA 1
ATOM 749 C CA B GLU A 1 84 ? 45.744 69.218 9.627 0.50 18.33 84 GLU A CA 1
ATOM 750 C C A GLU A 1 84 ? 47.066 70.021 9.606 0.50 17.65 84 GLU A C 1
ATOM 751 C C B GLU A 1 84 ? 47.067 70.012 9.567 0.50 17.86 84 GLU A C 1
ATOM 752 O O A GLU A 1 84 ? 47.070 71.249 9.451 0.50 17.67 84 GLU A O 1
ATOM 753 O O B GLU A 1 84 ? 47.070 71.229 9.341 0.50 17.91 84 GLU A O 1
ATOM 764 N N . LYS A 1 85 ? 48.180 69.307 9.765 1.00 16.88 85 LYS A N 1
ATOM 765 C CA . LYS A 1 85 ? 49.521 69.882 9.632 1.00 16.18 85 LYS A CA 1
ATOM 766 C C . LYS A 1 85 ? 49.766 70.404 8.203 1.00 15.47 85 LYS A C 1
ATOM 767 O O . LYS A 1 85 ? 50.294 71.489 8.030 1.00 14.32 85 LYS A O 1
ATOM 773 N N . CYS A 1 86 ? 49.346 69.657 7.183 1.00 14.50 86 CYS A N 1
ATOM 774 C CA . CYS A 1 86 ? 49.452 70.151 5.814 1.00 14.37 86 CYS A CA 1
ATOM 775 C C . CYS A 1 86 ? 48.684 71.455 5.617 1.00 13.87 86 CYS A C 1
ATOM 776 O O . CYS A 1 86 ? 49.176 72.367 4.955 1.00 13.65 86 CYS A O 1
ATOM 779 N N . GLU A 1 87 ? 47.493 71.545 6.197 1.00 12.61 87 GLU A N 1
ATOM 780 C CA . GLU A 1 87 ? 46.714 72.745 6.091 1.00 14.02 87 GLU A CA 1
ATOM 781 C C . GLU A 1 87 ? 47.398 73.920 6.778 1.00 13.64 87 GLU A C 1
ATOM 782 O O . GLU A 1 87 ? 47.308 75.039 6.291 1.00 13.31 87 GLU A O 1
ATOM 788 N N . GLN A 1 88 ? 48.071 73.677 7.906 1.00 13.00 88 GLN A N 1
ATOM 789 C CA . GLN A 1 88 ? 48.803 74.755 8.573 1.00 12.52 88 GLN A CA 1
ATOM 790 C C . GLN A 1 88 ? 50.071 75.168 7.759 1.00 12.04 88 GLN A C 1
ATOM 791 O O . GLN A 1 88 ? 50.373 76.350 7.617 1.00 12.17 88 GLN A O 1
ATOM 797 N N . LEU A 1 89 ? 50.790 74.194 7.217 1.00 11.18 89 LEU A N 1
ATOM 798 C 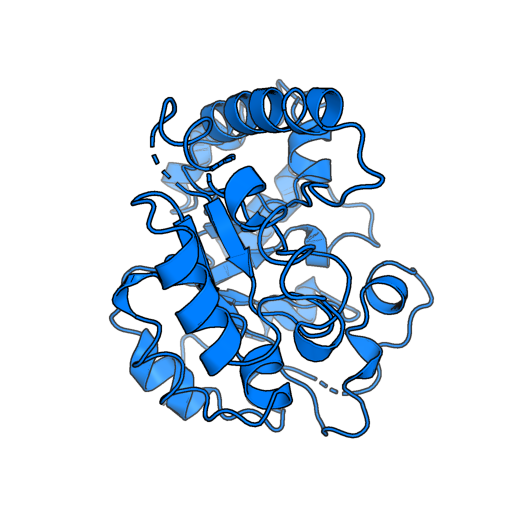CA . LEU A 1 89 ? 51.917 74.466 6.345 1.00 10.84 89 LEU A CA 1
ATOM 799 C C . LEU A 1 89 ? 51.550 75.304 5.112 1.00 10.80 89 LEU A C 1
ATOM 800 O O . LEU A 1 89 ? 52.333 76.166 4.711 1.00 12.42 89 LEU A O 1
ATOM 805 N N . ALA A 1 90 ? 50.356 75.096 4.554 1.00 10.09 90 ALA A N 1
ATOM 806 C CA . ALA A 1 90 ? 49.886 75.885 3.428 1.00 10.22 90 ALA A CA 1
ATOM 807 C C . ALA A 1 90 ? 49.654 77.332 3.866 1.00 10.50 90 ALA A C 1
ATOM 808 O O . ALA A 1 90 ? 49.946 78.273 3.120 1.00 11.18 90 ALA A O 1
ATOM 810 N N . ILE A 1 91 ? 49.145 77.526 5.079 1.00 10.06 91 ILE A N 1
ATOM 811 C CA . ILE A 1 91 ? 49.033 78.872 5.647 1.00 11.00 91 ILE A CA 1
ATOM 812 C C . ILE A 1 91 ? 50.424 79.568 5.770 1.00 10.67 91 ILE A C 1
ATOM 813 O O . ILE A 1 91 ? 50.625 80.743 5.327 1.00 10.19 91 ILE A O 1
ATOM 818 N N . LEU A 1 92 ? 51.378 78.848 6.370 1.00 10.36 92 LEU A N 1
ATOM 819 C CA . LEU A 1 92 ? 52.756 79.340 6.514 1.00 9.53 92 LEU A CA 1
ATOM 820 C C . LEU A 1 92 ? 53.390 79.630 5.142 1.00 9.76 92 LEU A C 1
ATOM 821 O O . LEU A 1 92 ? 53.996 80.680 4.955 1.00 9.64 92 LEU A O 1
ATOM 826 N N . ALA A 1 93 ? 53.244 78.720 4.185 1.00 9.25 93 ALA A N 1
ATOM 827 C CA . ALA A 1 93 ? 53.836 78.944 2.849 1.00 10.61 93 ALA A CA 1
ATOM 828 C C . ALA A 1 93 ? 53.256 80.180 2.177 1.00 10.68 93 ALA A C 1
ATOM 829 O O . ALA A 1 93 ? 53.963 80.928 1.515 1.00 11.98 93 ALA A O 1
ATOM 831 N N . ASN A 1 94 ? 51.959 80.396 2.353 1.00 11.79 94 ASN A N 1
ATOM 832 C CA . ASN A 1 94 ? 51.319 81.597 1.874 1.00 12.16 94 ASN A CA 1
ATOM 833 C C . ASN A 1 94 ? 51.940 82.842 2.510 1.00 11.94 94 ASN A C 1
ATOM 834 O O . ASN A 1 94 ? 52.285 83.792 1.811 1.00 10.58 94 ASN A O 1
ATOM 839 N N . TRP A 1 95 ? 52.131 82.824 3.835 1.00 10.52 95 TRP A N 1
ATOM 840 C CA . TRP A 1 95 ? 52.645 83.988 4.519 1.00 10.01 95 TRP A CA 1
ATOM 841 C C . TRP A 1 95 ? 54.099 84.257 4.098 1.00 10.60 95 TRP A C 1
ATOM 842 O O . TRP A 1 95 ? 54.487 85.404 3.820 1.00 9.44 95 TRP A O 1
ATOM 853 N N . PHE A 1 96 ? 54.895 83.197 4.039 1.00 9.86 96 PHE A N 1
ATOM 854 C CA . PHE A 1 96 ? 56.298 83.316 3.661 1.00 10.18 96 PHE A CA 1
ATOM 855 C C . PHE 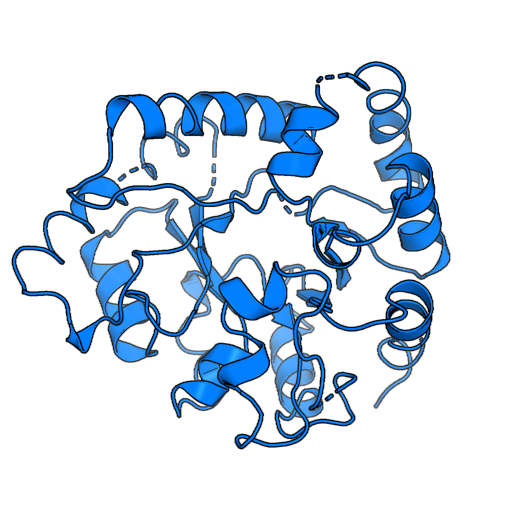A 1 96 ? 56.550 83.439 2.163 1.00 10.79 96 PHE A C 1
ATOM 856 O O . PHE A 1 96 ? 57.693 83.635 1.741 1.00 10.00 96 PHE A O 1
ATOM 864 N N . LYS A 1 97 ? 55.480 83.322 1.370 1.00 11.25 97 LYS A N 1
ATOM 865 C CA . LYS A 1 97 ? 55.539 83.373 -0.094 1.00 12.56 97 LYS A CA 1
ATOM 866 C C . LYS A 1 97 ? 56.427 82.295 -0.752 1.00 12.64 97 LYS A C 1
ATOM 867 O O . LYS A 1 97 ? 57.263 82.578 -1.589 1.00 12.31 97 LYS A O 1
ATOM 873 N N . THR A 1 98 ? 56.224 81.050 -0.370 1.00 12.81 98 THR A N 1
ATOM 874 C CA . THR A 1 98 ? 56.956 79.963 -0.996 1.00 12.76 98 THR A CA 1
ATOM 875 C C . THR A 1 98 ? 55.907 78.975 -1.518 1.00 12.51 98 THR A C 1
ATOM 876 O O . THR A 1 98 ? 54.815 78.884 -0.967 1.00 11.09 98 THR A O 1
ATOM 880 N N . ASN A 1 99 ? 56.225 78.264 -2.591 1.00 11.75 99 ASN A N 1
ATOM 881 C CA . ASN A 1 99 ? 55.324 77.243 -3.101 1.00 11.72 99 ASN A CA 1
ATOM 882 C C . ASN A 1 99 ? 55.876 75.825 -2.910 1.00 12.18 99 ASN A C 1
ATOM 883 O O . ASN A 1 99 ? 55.430 74.899 -3.616 1.00 13.38 99 ASN A O 1
ATOM 888 N N . LYS A 1 100 ? 56.833 75.623 -1.989 1.00 10.56 100 LYS A N 1
ATOM 889 C CA . LYS A 1 100 ? 57.414 74.282 -1.809 1.00 11.50 100 LYS A CA 1
ATOM 890 C C . LYS A 1 100 ? 57.488 73.850 -0.347 1.00 12.44 100 LYS A C 1
ATOM 891 O O . LYS A 1 100 ? 57.825 74.669 0.539 1.00 13.20 100 LYS A O 1
ATOM 897 N N A ILE A 1 101 ? 57.172 72.569 -0.107 0.60 12.50 101 ILE A N 1
ATOM 898 N N B ILE A 1 101 ? 57.164 72.587 -0.099 0.40 12.81 101 ILE A N 1
ATOM 899 C CA A ILE A 1 101 ? 57.257 71.899 1.184 0.60 12.19 101 ILE A CA 1
ATOM 900 C CA B ILE A 1 101 ? 57.340 71.981 1.191 0.40 12.94 101 ILE A CA 1
ATOM 901 C C A ILE A 1 101 ? 58.113 70.624 1.050 0.60 12.98 101 ILE A C 1
ATOM 902 C C B ILE A 1 101 ? 58.186 70.724 0.981 0.40 13.17 101 ILE A C 1
ATOM 903 O O A ILE A 1 101 ? 57.799 69.724 0.251 0.60 13.14 101 ILE A O 1
ATOM 904 O O B ILE A 1 101 ? 57.962 69.959 0.036 0.40 13.32 101 ILE A O 1
ATOM 913 N N . ARG A 1 102 ? 59.162 70.526 1.858 1.00 12.51 102 ARG A N 1
ATOM 914 C CA . ARG A 1 102 ? 60.024 69.362 1.831 1.00 12.33 102 ARG A CA 1
ATOM 915 C C . ARG A 1 102 ? 59.506 68.331 2.841 1.00 12.38 102 ARG A C 1
ATOM 916 O O . ARG A 1 102 ? 59.197 68.660 3.990 1.00 12.21 102 ARG A O 1
ATOM 924 N N . THR A 1 103 ? 59.412 67.083 2.414 1.00 12.07 103 THR A N 1
ATOM 925 C CA . THR A 1 103 ? 59.116 65.996 3.342 1.00 12.74 103 THR A CA 1
ATOM 926 C C . THR A 1 103 ? 59.931 64.768 2.980 1.00 12.46 103 THR A C 1
ATOM 927 O O . THR A 1 103 ? 60.657 64.773 1.976 1.00 11.66 103 THR A O 1
ATOM 931 N N . PHE A 1 104 ? 59.864 63.753 3.831 1.00 14.01 104 PHE A N 1
ATOM 932 C CA . PHE A 1 104 ? 60.585 62.489 3.634 1.00 14.79 104 PHE A CA 1
ATOM 933 C C . PHE A 1 104 ? 59.581 61.407 3.317 1.00 15.60 104 PHE A C 1
ATOM 934 O O . PHE A 1 104 ? 58.443 61.467 3.792 1.00 17.26 104 PHE A O 1
ATOM 942 N N . ALA A 1 105 ? 59.974 60.421 2.526 1.00 15.36 105 ALA A N 1
ATOM 943 C CA . ALA A 1 105 ? 59.052 59.368 2.134 1.00 16.23 105 ALA A CA 1
ATOM 944 C C . ALA A 1 105 ? 59.297 58.151 3.009 1.00 16.59 105 ALA A C 1
ATOM 945 O O . ALA A 1 105 ? 60.040 57.241 2.642 1.00 16.96 105 ALA A O 1
ATOM 947 N N . GLY A 1 106 ? 58.673 58.146 4.173 1.00 17.41 106 GLY A N 1
ATOM 948 C CA . GLY A 1 106 ? 58.783 57.020 5.090 1.00 18.12 106 GLY A CA 1
ATOM 949 C C . GLY A 1 106 ? 59.961 57.120 6.033 1.00 18.44 106 GLY A C 1
ATOM 950 O O . GLY A 1 106 ? 60.778 58.025 5.918 1.00 17.49 106 GLY A O 1
ATOM 951 N N A GLN A 1 107 ? 60.040 56.166 6.954 0.60 18.67 107 GLN A N 1
ATOM 952 N N B GLN A 1 107 ? 60.047 56.139 6.926 0.40 18.65 107 GLN A N 1
ATOM 953 C CA A GLN A 1 107 ? 61.008 56.200 8.047 0.60 19.59 107 GLN A CA 1
ATOM 954 C CA B GLN A 1 107 ? 60.978 56.153 8.045 0.40 19.50 107 GLN A CA 1
ATOM 955 C C A GLN A 1 107 ? 61.841 54.904 8.081 0.60 18.69 107 GLN A C 1
ATOM 956 C C B GLN A 1 107 ? 61.973 55.005 7.989 0.40 18.62 107 GLN A C 1
ATOM 957 O O A GLN A 1 107 ? 62.446 54.582 9.101 0.60 18.88 107 GLN A O 1
ATOM 958 O O B GLN A 1 107 ? 62.844 54.897 8.849 0.40 18.88 107 GLN A O 1
ATOM 969 N N . LYS A 1 108 ? 61.831 54.138 6.994 1.00 18.10 108 LYS A N 1
ATOM 970 C CA . LYS A 1 108 ? 62.745 52.988 6.848 1.00 16.23 108 LYS A CA 1
ATOM 971 C C . LYS A 1 108 ? 63.081 52.837 5.387 1.00 14.72 108 LYS A C 1
ATOM 972 O O . LYS A 1 108 ? 62.371 53.379 4.514 1.00 13.38 108 LYS A O 1
ATOM 978 N N . GLY A 1 109 ? 64.176 52.129 5.135 1.00 13.56 109 GLY A N 1
ATOM 979 C CA . GLY A 1 109 ? 64.706 51.903 3.792 1.00 13.62 109 GLY A CA 1
ATOM 980 C C . GLY A 1 109 ? 63.734 51.199 2.855 1.00 13.44 109 GLY A C 1
ATOM 981 O O . GLY A 1 109 ? 62.911 50.415 3.307 1.00 13.10 109 GLY A O 1
ATOM 982 N N . SER A 1 110 ? 63.840 51.464 1.549 1.00 12.97 110 SER A N 1
ATOM 983 C CA . SER A 1 110 ? 62.936 50.840 0.563 1.00 12.60 110 SER A CA 1
ATOM 984 C C . SER A 1 110 ? 62.938 49.321 0.626 1.00 12.83 110 SER A C 1
ATOM 985 O O . SER A 1 110 ? 61.896 48.699 0.429 1.00 12.62 110 SER A O 1
ATOM 988 N N . ALA A 1 111 ? 64.102 48.721 0.882 1.00 13.62 111 ALA A N 1
ATOM 989 C CA . ALA A 1 111 ? 64.223 47.262 0.910 1.00 14.63 111 ALA A CA 1
ATOM 990 C C . ALA A 1 111 ? 63.423 46.658 2.062 1.00 15.73 111 ALA A C 1
ATOM 991 O O . ALA A 1 111 ? 63.156 45.458 2.044 1.00 15.50 111 ALA A O 1
ATOM 993 N N . ASP A 1 112 ? 63.053 47.481 3.041 1.00 15.96 112 ASP A N 1
ATOM 994 C CA . ASP A 1 112 ? 62.337 46.994 4.213 1.00 18.21 112 ASP A CA 1
ATOM 995 C C . ASP A 1 112 ? 60.825 47.151 4.140 1.00 17.52 112 ASP A C 1
ATOM 996 O O . ASP A 1 112 ? 60.139 46.806 5.099 1.00 17.99 112 ASP A O 1
ATOM 1001 N N . PHE A 1 113 ? 60.310 47.697 3.037 1.00 16.08 113 PHE A N 1
ATOM 1002 C CA . PHE A 1 113 ? 58.863 47.772 2.822 1.00 14.46 113 PHE A CA 1
ATOM 1003 C C . PHE A 1 113 ? 58.401 46.487 2.165 1.00 14.01 113 PHE A C 1
ATOM 1004 O O . PHE A 1 113 ? 59.074 46.005 1.268 1.00 14.25 113 PHE A O 1
ATOM 1012 N N . SER A 1 114 ? 57.262 45.945 2.598 1.00 13.19 114 SER A N 1
ATOM 1013 C CA . SER A 1 114 ? 56.530 44.939 1.810 1.00 12.70 114 SER A CA 1
ATOM 1014 C C . SER A 1 114 ? 55.849 45.673 0.646 1.00 12.05 114 SER A C 1
ATOM 1015 O O . SER A 1 114 ? 55.691 46.871 0.716 1.00 11.49 114 SER A O 1
ATOM 1018 N N A GLN A 1 115 ? 55.466 44.962 -0.416 0.50 12.22 115 GLN A N 1
ATOM 1019 N N B GLN A 1 115 ? 55.404 44.946 -0.382 0.50 12.35 115 GLN A N 1
ATOM 1020 C CA A GLN A 1 115 ? 54.811 45.618 -1.564 0.50 12.43 115 GLN A CA 1
ATOM 1021 C CA B GLN A 1 115 ? 54.654 45.561 -1.497 0.50 12.69 115 GLN A CA 1
ATOM 1022 C C A GLN A 1 115 ? 53.508 46.292 -1.121 0.50 11.75 115 GLN A C 1
ATOM 1023 C C B GLN A 1 115 ? 53.441 46.368 -1.034 0.50 12.19 115 GLN A C 1
ATOM 1024 O O A GLN A 1 115 ? 53.074 47.281 -1.725 0.50 11.61 115 GLN A O 1
ATOM 1025 O O B GLN A 1 115 ? 53.340 47.570 -1.298 0.50 12.39 115 GLN A O 1
ATOM 1036 N N A GLN A 1 116 ? 52.891 45.744 -0.074 0.50 10.88 116 GLN A N 1
ATOM 1037 N N B GLN A 1 116 ? 52.514 45.685 -0.369 0.50 11.55 116 GLN A N 1
ATOM 1038 C CA A GLN A 1 116 ? 51.652 46.295 0.476 0.50 10.64 116 GLN A CA 1
ATOM 1039 C CA B GLN A 1 116 ? 51.238 46.277 0.005 0.50 11.27 116 GLN A CA 1
ATOM 1040 C C A GLN A 1 116 ? 51.861 47.593 1.266 0.50 10.52 116 GLN A C 1
ATOM 1041 C C B GLN A 1 116 ? 51.492 47.553 0.800 0.50 11.46 116 GLN A C 1
ATOM 1042 O O A GLN A 1 116 ? 51.078 48.534 1.107 0.50 10.44 116 GLN A O 1
ATOM 1043 O O B GLN A 1 116 ? 50.781 48.545 0.660 0.50 11.62 116 GLN A O 1
ATOM 1054 N N A GLU A 1 117 ? 52.900 47.652 2.105 0.60 9.94 117 GLU A N 1
ATOM 1055 N N B GLU A 1 117 ? 52.537 47.519 1.637 0.40 11.50 117 GLU A N 1
ATOM 1056 C CA A GLU A 1 117 ? 53.222 48.893 2.812 0.60 10.35 117 GLU A CA 1
ATOM 1057 C CA B GLU A 1 117 ? 52.919 48.642 2.510 0.40 11.85 117 GLU A CA 1
ATOM 1058 C C A GLU A 1 117 ? 53.583 49.967 1.814 0.60 10.18 117 GLU A C 1
ATOM 1059 C C B GLU A 1 117 ? 53.431 49.849 1.728 0.40 11.40 117 GLU A C 1
ATOM 1060 O O A GLU A 1 117 ? 53.183 51.110 1.956 0.60 9.86 117 GLU A O 1
ATOM 1061 O O B GLU A 1 117 ? 53.046 50.983 1.995 0.40 11.08 117 GLU A O 1
ATOM 1072 N N . ARG A 1 118 ? 54.334 49.590 0.791 1.00 11.15 118 ARG A N 1
ATOM 1073 C CA . ARG A 1 118 ? 54.794 50.592 -0.166 1.00 11.86 118 ARG A CA 1
ATOM 1074 C C . ARG A 1 118 ? 53.597 51.162 -0.933 1.00 11.61 118 ARG A C 1
ATOM 1075 O O . ARG A 1 118 ? 53.536 52.367 -1.119 1.00 12.35 118 ARG A O 1
ATOM 1083 N N A GLN A 1 119 ? 52.621 50.300 -1.257 0.50 11.87 119 GLN A N 1
ATOM 1084 N N B GLN A 1 119 ? 52.692 50.316 -1.422 0.50 10.83 119 GLN A N 1
ATOM 1085 C CA A GLN A 1 119 ? 51.339 50.723 -1.855 0.50 12.48 119 GLN A CA 1
ATOM 1086 C CA B GLN A 1 119 ? 51.627 50.830 -2.290 0.50 10.48 119 GLN A CA 1
ATOM 1087 C C A GLN A 1 119 ? 50.573 51.727 -0.980 0.50 12.51 119 GLN A C 1
ATOM 1088 C C B GLN A 1 119 ? 50.707 51.748 -1.495 0.50 10.50 119 GLN A C 1
ATOM 1089 O O A GLN A 1 119 ? 50.188 52.794 -1.471 0.50 13.01 119 GLN A O 1
ATOM 1090 O O B GLN A 1 119 ? 50.293 52.806 -1.974 0.50 11.34 119 GLN A O 1
ATOM 1101 N N A GLU A 1 120 ? 50.347 51.408 0.297 0.60 12.37 120 GLU A N 1
ATOM 1102 N N B GLU A 1 120 ? 50.404 51.351 -0.258 0.40 9.85 120 GLU A N 1
ATOM 1103 C CA A GLU A 1 120 ? 49.666 52.362 1.179 0.60 12.93 120 GLU A CA 1
ATOM 1104 C CA B GLU A 1 120 ? 49.701 52.224 0.686 0.40 9.69 120 GLU A CA 1
ATOM 1105 C C A GLU A 1 120 ? 50.390 53.741 1.258 0.60 12.45 120 GLU A C 1
ATOM 1106 C C B GLU A 1 120 ? 50.408 53.578 0.808 0.40 9.90 120 GLU A C 1
ATOM 1107 O O A GLU A 1 120 ? 49.739 54.783 1.319 0.60 12.26 120 GLU A O 1
ATOM 1108 O O B GLU A 1 120 ? 49.793 54.636 0.727 0.40 9.55 120 GLU A O 1
ATOM 1119 N N A TYR A 1 121 ? 51.721 53.748 1.237 0.60 11.88 121 TYR A N 1
ATOM 1120 N N B TYR A 1 121 ? 51.713 53.540 1.026 0.40 9.97 121 TYR A N 1
ATOM 1121 C CA A TYR A 1 121 ? 52.454 55.012 1.319 0.60 11.68 121 TYR A CA 1
ATOM 1122 C CA B TYR A 1 121 ? 52.448 54.770 1.249 0.40 10.46 121 TYR A CA 1
ATOM 1123 C C A TYR A 1 121 ? 52.340 55.785 -0.004 0.60 11.54 121 TYR A C 1
ATOM 1124 C C B TYR A 1 121 ? 52.341 55.695 0.035 0.40 10.81 121 TYR A C 1
ATOM 1125 O O A TYR A 1 121 ? 52.201 57.008 0.015 0.60 10.98 121 TYR A O 1
ATOM 1126 O O B TYR A 1 121 ? 52.228 56.914 0.169 0.40 10.56 121 TYR A O 1
ATOM 1143 N N . VAL A 1 122 ? 52.385 55.085 -1.144 1.00 11.33 122 VAL A N 1
ATOM 1144 C CA . VAL A 1 122 ? 52.156 55.751 -2.441 1.00 11.83 122 VAL A CA 1
ATOM 1145 C C . VAL A 1 122 ? 50.798 56.473 -2.455 1.00 12.68 122 VAL A C 1
ATOM 1146 O O . VAL A 1 122 ? 50.702 57.648 -2.846 1.00 12.85 122 VAL A O 1
ATOM 1150 N N . ASN A 1 123 ? 49.748 55.777 -2.017 1.00 12.99 123 ASN A N 1
ATOM 1151 C CA . ASN A 1 123 ? 48.422 56.384 -1.933 1.00 13.70 123 ASN A CA 1
ATOM 1152 C C . ASN A 1 123 ? 48.372 57.634 -1.037 1.00 13.60 123 ASN A C 1
ATOM 1153 O O . ASN A 1 123 ? 47.697 58.602 -1.378 1.00 13.56 123 ASN A O 1
ATOM 1158 N N . ARG A 1 124 ? 49.077 57.602 0.087 1.00 12.65 124 ARG A N 1
ATOM 1159 C CA . ARG A 1 124 ? 49.123 58.752 1.000 1.00 13.21 124 ARG A CA 1
ATOM 1160 C C . ARG A 1 124 ? 49.912 59.936 0.476 1.00 12.49 124 ARG A C 1
ATOM 1161 O O . ARG A 1 124 ? 49.462 61.086 0.614 1.00 12.77 124 ARG A O 1
ATOM 1169 N N . ILE A 1 125 ? 51.059 59.675 -0.147 1.00 11.74 125 ILE A N 1
ATOM 1170 C CA . ILE A 1 125 ? 51.806 60.749 -0.815 1.00 11.19 125 ILE A CA 1
ATOM 1171 C C . ILE A 1 125 ? 50.916 61.402 -1.888 1.00 11.30 125 ILE A C 1
ATOM 1172 O O . ILE A 1 125 ? 50.917 62.626 -2.048 1.00 11.14 125 ILE A O 1
ATOM 1177 N N . ARG A 1 126 ? 50.149 60.581 -2.614 1.00 11.66 126 ARG A N 1
ATOM 1178 C CA . ARG A 1 126 ? 49.275 61.096 -3.671 1.00 12.03 126 ARG A CA 1
ATOM 1179 C C . ARG A 1 126 ? 48.242 62.051 -3.074 1.00 12.25 126 ARG A C 1
ATOM 1180 O O . ARG A 1 126 ? 48.002 63.147 -3.624 1.00 12.91 126 ARG A O 1
ATOM 1196 N N . ILE A 1 128 ? 48.462 63.753 -0.223 1.00 12.99 128 ILE A N 1
ATOM 1197 C CA . ILE A 1 128 ? 49.135 64.980 0.202 1.00 12.83 128 ILE A CA 1
ATOM 1198 C C . ILE A 1 128 ? 49.432 65.893 -0.991 1.00 12.19 128 ILE A C 1
ATOM 1199 O O . ILE A 1 128 ? 49.263 67.099 -0.885 1.00 11.09 128 ILE A O 1
ATOM 1204 N N . CYS A 1 129 ? 49.847 65.311 -2.115 1.00 11.50 129 CYS A N 1
ATOM 1205 C CA . CYS A 1 129 ? 50.025 66.068 -3.347 1.00 12.26 129 CYS A CA 1
ATOM 1206 C C . CYS A 1 129 ? 48.731 66.754 -3.788 1.00 11.91 129 CYS A C 1
ATOM 1207 O O . CYS A 1 129 ? 48.758 67.930 -4.194 1.00 12.70 129 CYS A O 1
ATOM 1210 N N A GLU A 1 130 ? 47.607 66.046 -3.713 0.50 11.95 130 GLU A N 1
ATOM 1211 N N B GLU A 1 130 ? 47.614 66.028 -3.697 0.40 11.76 130 GLU A N 1
ATOM 1212 C CA A GLU A 1 130 ? 46.333 66.628 -4.129 0.50 11.85 130 GLU A CA 1
ATOM 1213 C CA B GLU A 1 130 ? 46.294 66.543 -4.073 0.40 11.42 130 GLU A CA 1
ATOM 1214 C C A GLU A 1 130 ? 45.868 67.757 -3.201 0.50 11.88 130 GLU A C 1
ATOM 1215 C C B GLU A 1 130 ? 45.878 67.730 -3.204 0.40 11.68 130 GLU A C 1
ATOM 1216 O O A GLU A 1 130 ? 45.263 68.728 -3.659 0.50 11.32 130 GLU A O 1
ATOM 1217 O O B GLU A 1 130 ? 45.314 68.707 -3.701 0.40 11.24 130 GLU A O 1
ATOM 1228 N N . LEU A 1 131 ? 46.161 67.638 -1.909 1.00 11.99 131 LEU A N 1
ATOM 1229 C CA . LEU A 1 131 ? 45.911 68.740 -0.968 1.00 12.84 131 LEU A CA 1
ATOM 1230 C C . LEU A 1 131 ? 46.737 70.002 -1.352 1.00 13.00 131 LEU A C 1
ATOM 1231 O O . LEU A 1 131 ? 46.179 71.101 -1.541 1.00 12.40 131 LEU A O 1
ATOM 1236 N N . PHE A 1 132 ? 48.055 69.847 -1.463 1.00 12.45 132 PHE A N 1
ATOM 1237 C CA . PHE A 1 132 ? 48.920 70.975 -1.800 1.00 13.42 132 PHE A CA 1
ATOM 1238 C C . PHE A 1 132 ? 48.682 71.519 -3.215 1.00 13.94 132 PHE A C 1
ATOM 1239 O O . PHE A 1 132 ? 48.840 72.730 -3.441 1.00 14.25 132 PHE A O 1
ATOM 1247 N N . ALA A 1 133 ? 48.276 70.659 -4.159 1.00 13.95 133 ALA A N 1
ATOM 1248 C CA . ALA A 1 133 ? 47.959 71.146 -5.514 1.00 14.58 133 ALA A CA 1
ATOM 1249 C C . ALA A 1 133 ? 46.818 72.200 -5.508 1.00 14.96 133 ALA A C 1
ATOM 1250 O O . ALA A 1 133 ? 46.762 73.051 -6.391 1.00 13.80 133 ALA A O 1
ATOM 1252 N N A GLN A 1 134 ? 45.919 72.139 -4.528 0.50 14.98 134 GLN A N 1
ATOM 1253 N N B GLN A 1 134 ? 45.938 72.133 -4.508 0.50 15.02 134 GLN A N 1
ATOM 1254 C CA A GLN A 1 134 ? 44.854 73.143 -4.428 0.50 15.61 134 GLN A CA 1
ATOM 1255 C CA B GLN A 1 134 ? 44.836 73.094 -4.384 0.50 15.65 134 GLN A CA 1
ATOM 1256 C C A GLN A 1 134 ? 45.465 74.518 -4.191 0.50 15.65 134 GLN A C 1
ATOM 1257 C C B GLN A 1 134 ? 45.335 74.483 -3.973 0.50 15.70 134 GLN A C 1
ATOM 1258 O O A GLN A 1 134 ? 44.975 75.526 -4.712 0.50 15.01 134 GLN A O 1
ATOM 1259 O O B GLN A 1 134 ? 44.632 75.474 -4.174 0.50 15.13 134 GLN A O 1
ATOM 1270 N N . HIS A 1 135 ? 46.552 74.537 -3.423 1.00 15.37 135 HIS A N 1
ATOM 1271 C CA . HIS A 1 135 ? 47.227 75.784 -3.071 1.00 15.40 135 HIS A CA 1
ATOM 1272 C C . HIS A 1 135 ? 48.318 76.150 -4.059 1.00 15.66 135 HIS A C 1
ATOM 1273 O O . HIS A 1 135 ? 49.112 77.037 -3.775 1.00 16.55 135 HIS A O 1
ATOM 1280 N N A ASN A 1 136 ? 48.353 75.449 -5.191 0.50 15.31 136 ASN A N 1
ATOM 1281 N N B ASN A 1 136 ? 48.376 75.483 -5.209 0.50 16.33 136 ASN A N 1
ATOM 1282 C CA A ASN A 1 136 ? 49.454 75.535 -6.162 0.50 15.04 136 ASN A CA 1
ATOM 1283 C CA B ASN A 1 136 ? 49.448 75.724 -6.196 0.50 17.01 136 ASN A CA 1
ATOM 1284 C C A ASN A 1 136 ? 50.826 75.422 -5.513 0.50 14.42 136 ASN A C 1
ATOM 1285 C C B ASN A 1 136 ? 50.850 75.377 -5.666 0.50 16.12 136 ASN A C 1
ATOM 1286 O O A ASN A 1 136 ? 51.695 76.267 -5.715 0.50 14.50 136 ASN A O 1
ATOM 1287 O O B ASN A 1 136 ? 51.843 75.956 -6.098 0.50 16.34 136 ASN A O 1
ATOM 1312 N N . TYR A 1 138 ? 54.089 72.597 -4.301 1.00 14.19 138 TYR A N 1
ATOM 1313 C CA . TYR A 1 138 ? 54.742 71.341 -4.639 1.00 13.91 138 TYR A CA 1
ATOM 1314 C C . TYR A 1 138 ? 55.246 70.659 -3.394 1.00 13.41 138 TYR A C 1
ATOM 1315 O O . TYR A 1 138 ? 55.785 71.329 -2.471 1.00 12.81 138 TYR A O 1
ATOM 1324 N N . VAL A 1 139 ? 55.112 69.326 -3.403 1.00 11.74 139 VAL A N 1
ATOM 1325 C CA . VAL A 1 139 ? 55.668 68.475 -2.362 1.00 11.38 139 VAL A CA 1
ATOM 1326 C C . VAL A 1 139 ? 56.995 67.911 -2.866 1.00 11.85 139 VAL A C 1
ATOM 1327 O O . VAL A 1 139 ? 57.032 67.137 -3.830 1.00 11.06 139 VAL A O 1
ATOM 1331 N N . LEU A 1 140 ? 58.091 68.270 -2.204 1.00 11.76 140 LEU A N 1
ATOM 1332 C CA . LEU A 1 140 ? 59.399 67.758 -2.580 1.00 11.31 140 LEU A CA 1
ATOM 1333 C C . LEU A 1 140 ? 59.841 66.664 -1.633 1.00 12.72 140 LEU A C 1
ATOM 1334 O O . LEU A 1 140 ? 60.020 66.911 -0.422 1.00 13.28 140 LEU A O 1
ATOM 1339 N N . LEU A 1 141 ? 60.055 65.464 -2.168 1.00 11.57 141 LEU A N 1
ATOM 1340 C CA . LEU A 1 141 ? 60.635 64.405 -1.364 1.00 12.41 141 LEU A CA 1
ATOM 1341 C C . LEU A 1 141 ? 62.128 64.559 -1.417 1.00 12.10 141 LEU A C 1
ATOM 1342 O O . LEU A 1 141 ? 62.709 64.770 -2.491 1.00 13.01 141 LEU A O 1
ATOM 1347 N N . GLU A 1 142 ? 62.755 64.458 -0.263 1.00 11.42 142 GLU A N 1
ATOM 1348 C CA . GLU A 1 142 ? 64.211 64.561 -0.181 1.00 12.74 142 GLU A CA 1
ATOM 1349 C C . GLU A 1 142 ? 64.835 63.154 -0.371 1.00 13.01 142 GLU A C 1
ATOM 1350 O O . GLU A 1 142 ? 64.331 62.187 0.164 1.00 13.50 142 GLU A O 1
ATOM 1356 N N . THR A 1 143 ? 65.885 63.036 -1.171 1.00 13.36 143 THR A N 1
ATOM 1357 C CA . THR A 1 143 ? 66.594 61.771 -1.325 1.00 13.02 143 THR A CA 1
ATOM 1358 C C . THR A 1 143 ? 67.419 61.510 -0.031 1.00 14.79 143 THR A C 1
ATOM 1359 O O . THR A 1 143 ? 68.312 62.297 0.323 1.00 15.04 143 THR A O 1
ATOM 1363 N N . HIS A 1 144 ? 67.083 60.421 0.660 1.00 14.16 144 HIS A N 1
ATOM 1364 C CA . HIS A 1 144 ? 67.585 60.109 1.997 1.00 15.52 144 HIS A CA 1
ATOM 1365 C C . HIS A 1 144 ? 67.706 58.614 2.269 1.00 14.86 144 HIS A C 1
ATOM 1366 O O . HIS A 1 144 ? 66.813 57.861 1.875 1.00 13.27 144 HIS A O 1
ATOM 1373 N N . PRO A 1 145 ? 68.811 58.193 2.949 1.00 15.51 145 PRO A N 1
ATOM 1374 C CA . PRO A 1 145 ? 68.916 56.802 3.395 1.00 15.55 145 PRO A CA 1
ATOM 1375 C C . PRO A 1 145 ? 67.781 56.498 4.404 1.00 15.25 145 PRO A C 1
ATOM 1376 O O . PRO A 1 145 ? 67.206 57.420 5.021 1.00 14.21 145 PRO A O 1
ATOM 1380 N N . ASN A 1 146 ? 67.421 55.226 4.517 1.00 14.80 146 ASN A N 1
ATOM 1381 C CA . ASN A 1 146 ? 66.359 54.834 5.471 1.00 15.72 146 ASN A CA 1
ATOM 1382 C C . ASN A 1 146 ? 64.996 55.445 5.158 1.00 14.32 146 ASN A C 1
ATOM 1383 O O . ASN A 1 146 ? 64.207 55.718 6.056 1.00 14.23 146 ASN A O 1
ATOM 1388 N N . THR A 1 147 ? 64.748 55.696 3.871 1.00 13.33 147 THR A N 1
ATOM 1389 C CA . THR A 1 147 ? 63.437 56.133 3.377 1.00 12.35 147 THR A CA 1
ATOM 1390 C C . THR A 1 147 ? 63.179 55.425 2.044 1.00 12.51 147 THR A C 1
ATOM 1391 O O . THR A 1 147 ? 64.048 54.685 1.562 1.00 12.13 147 THR A O 1
ATOM 1395 N N . LEU A 1 148 ? 62.021 55.658 1.436 1.00 12.22 148 LEU A N 1
ATOM 1396 C CA . LEU A 1 148 ? 61.736 55.090 0.104 1.00 12.44 148 LEU A CA 1
ATOM 1397 C C . LEU A 1 148 ? 62.621 55.676 -0.999 1.00 13.30 148 LEU A C 1
ATOM 1398 O O . LEU A 1 148 ? 62.786 55.071 -2.081 1.00 12.70 148 LEU A O 1
ATOM 1403 N N . THR A 1 149 ? 63.223 56.832 -0.723 1.00 13.44 149 THR A N 1
ATOM 1404 C CA . THR A 1 149 ? 64.117 57.472 -1.710 1.00 14.68 149 THR A CA 1
ATOM 1405 C C . THR A 1 149 ? 65.598 57.189 -1.416 1.00 15.19 149 THR A C 1
ATOM 1406 O O . THR A 1 149 ? 66.476 58.011 -1.708 1.00 15.77 149 THR A O 1
ATOM 1410 N N . ASP A 1 150 ? 65.882 56.035 -0.832 1.00 15.35 150 ASP A N 1
ATOM 1411 C CA . ASP A 1 150 ? 67.252 55.718 -0.471 1.00 15.81 150 ASP A CA 1
ATOM 1412 C C . ASP A 1 150 ? 68.074 55.173 -1.637 1.00 16.74 150 ASP A C 1
ATOM 1413 O O . ASP A 1 150 ? 69.263 54.934 -1.461 1.00 18.18 150 ASP A O 1
ATOM 1418 N N . THR A 1 151 ? 67.461 54.904 -2.791 1.00 15.00 151 THR A N 1
ATOM 1419 C CA . THR A 1 151 ? 68.251 54.551 -3.962 1.00 14.73 151 THR A CA 1
ATOM 1420 C C . THR A 1 151 ? 67.676 55.312 -5.153 1.00 14.12 151 THR A C 1
ATOM 1421 O O . THR A 1 151 ? 66.502 55.709 -5.132 1.00 13.32 151 THR A O 1
ATOM 1425 N N . LEU A 1 152 ? 68.502 55.539 -6.173 1.00 13.02 152 LEU A N 1
ATOM 1426 C CA . LEU A 1 152 ? 68.014 56.162 -7.409 1.00 13.33 152 LEU A CA 1
ATOM 1427 C C . LEU A 1 152 ? 66.873 55.351 -8.094 1.00 12.83 152 LEU A C 1
ATOM 1428 O O . LEU A 1 152 ? 65.824 55.916 -8.382 1.00 12.70 152 LEU A O 1
ATOM 1433 N N . PRO A 1 153 ? 67.057 54.038 -8.327 1.00 13.10 153 PRO A N 1
ATOM 1434 C CA . PRO A 1 153 ? 65.907 53.311 -8.936 1.00 13.46 153 PRO A CA 1
ATOM 1435 C C . PRO A 1 153 ? 64.599 53.339 -8.076 1.00 13.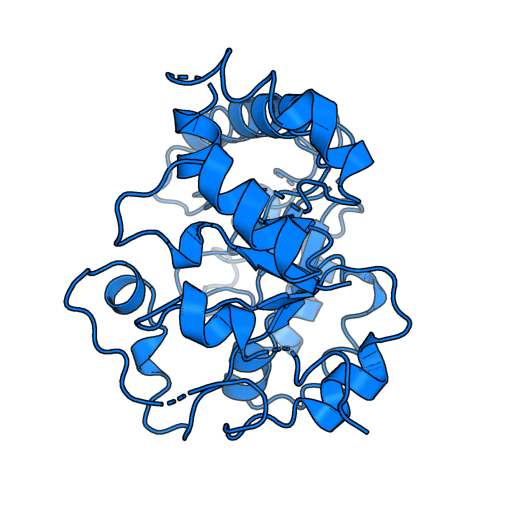42 153 PRO A C 1
ATOM 1436 O O . PRO A 1 153 ? 63.496 53.466 -8.632 1.00 13.13 153 PRO A O 1
ATOM 1440 N N . SER A 1 154 ? 64.709 53.280 -6.748 1.00 12.31 154 SER A N 1
ATOM 1441 C CA . SER A 1 154 ? 63.500 53.317 -5.932 1.00 11.66 154 SER A CA 1
ATOM 1442 C C . SER A 1 154 ? 62.826 54.688 -6.027 1.00 11.75 154 SER A C 1
ATOM 1443 O O . SER A 1 154 ? 61.591 54.794 -6.084 1.00 11.09 154 SER A O 1
ATOM 1446 N N . THR A 1 155 ? 63.634 55.736 -6.077 1.00 10.95 155 THR A N 1
ATOM 1447 C CA . THR A 1 155 ? 63.089 57.090 -6.202 1.00 11.42 155 THR A CA 1
ATOM 1448 C C . THR A 1 155 ? 62.362 57.245 -7.531 1.00 11.65 155 THR A C 1
ATOM 1449 O O . THR A 1 155 ? 61.246 57.740 -7.574 1.00 11.01 155 THR A O 1
ATOM 1453 N N . LEU A 1 156 ? 63.001 56.819 -8.617 1.00 12.30 156 LEU A N 1
ATOM 1454 C CA . LEU A 1 156 ? 62.362 56.895 -9.924 1.00 12.67 156 LEU A CA 1
ATOM 1455 C C . LEU A 1 156 ? 61.062 56.085 -9.948 1.00 13.24 156 LEU A C 1
ATOM 1456 O O . LEU A 1 156 ? 60.044 56.540 -10.462 1.00 12.71 156 LEU A O 1
ATOM 1461 N N . GLU A 1 157 ? 61.115 54.883 -9.388 1.00 13.21 157 GLU A N 1
ATOM 1462 C CA . GLU A 1 157 ? 59.944 54.044 -9.282 1.00 15.00 157 GLU A CA 1
ATOM 1463 C C . GLU A 1 157 ? 58.800 54.738 -8.489 1.00 14.15 157 GLU A C 1
ATOM 1464 O O . GLU A 1 157 ? 57.664 54.758 -8.926 1.00 13.64 157 GLU A O 1
ATOM 1470 N N . LEU A 1 158 ? 59.126 55.294 -7.320 1.00 13.32 158 LEU A N 1
ATOM 1471 C CA . LEU A 1 158 ? 58.148 56.014 -6.488 1.00 12.78 158 LEU A CA 1
ATOM 1472 C C . LEU A 1 158 ? 57.434 57.129 -7.265 1.00 12.07 158 LEU A C 1
ATOM 1473 O O . LEU A 1 158 ? 56.216 57.292 -7.162 1.00 10.98 158 LEU A O 1
ATOM 1478 N N . LEU A 1 159 ? 58.213 57.903 -8.023 1.00 11.41 159 LEU A N 1
ATOM 1479 C CA . LEU A 1 159 ? 57.677 59.028 -8.802 1.00 12.05 159 LEU A CA 1
ATOM 1480 C C . LEU A 1 159 ? 56.684 58.529 -9.855 1.00 12.19 159 LEU A C 1
ATOM 1481 O O . LEU A 1 159 ? 55.616 59.137 -10.080 1.00 11.96 159 LEU A O 1
ATOM 1486 N N . GLY A 1 160 ? 57.024 57.402 -10.468 1.00 11.58 160 GLY A N 1
ATOM 1487 C CA . GLY A 1 160 ? 56.124 56.769 -11.435 1.00 12.43 160 GLY A CA 1
ATOM 1488 C C . GLY A 1 160 ? 54.922 56.145 -10.744 1.00 12.55 160 GLY A C 1
ATOM 1489 O O . GLY A 1 160 ? 53.845 56.135 -11.307 1.00 12.49 160 GLY A O 1
ATOM 1490 N N . GLU A 1 161 ? 55.070 55.655 -9.511 1.00 12.51 161 GLU A N 1
ATOM 1491 C CA . GLU A 1 161 ? 53.926 55.018 -8.831 1.00 12.35 161 GLU A CA 1
ATOM 1492 C C . GLU A 1 161 ? 52.898 56.056 -8.351 1.00 12.00 161 GLU A C 1
ATOM 1493 O O . GLU A 1 161 ? 51.670 55.831 -8.425 1.00 11.55 161 GLU A O 1
ATOM 1499 N N . VAL A 1 162 ? 53.375 57.181 -7.821 1.00 11.05 162 VAL A N 1
ATOM 1500 C CA . VAL A 1 162 ? 52.463 58.239 -7.362 1.00 10.04 162 VAL A CA 1
ATOM 1501 C C . VAL A 1 162 ? 51.808 58.924 -8.579 1.00 11.15 162 VAL A C 1
ATOM 1502 O O . VAL A 1 162 ? 50.575 59.143 -8.606 1.00 10.91 162 VAL A O 1
ATOM 1506 N N . ASP A 1 163 ? 52.640 59.264 -9.568 1.00 10.96 163 ASP A N 1
ATOM 1507 C CA . ASP A 1 163 ? 52.182 59.796 -10.838 1.00 11.68 163 ASP A CA 1
ATOM 1508 C C . ASP A 1 163 ? 51.278 61.017 -10.617 1.00 11.80 163 ASP A C 1
ATOM 1509 O O . ASP A 1 163 ? 50.140 61.051 -11.075 1.00 12.43 163 ASP A O 1
ATOM 1514 N N . HIS A 1 164 ? 51.773 62.011 -9.889 1.00 11.26 164 HIS A N 1
ATOM 1515 C CA . HIS A 1 164 ? 51.009 63.234 -9.655 1.00 11.07 164 HIS A CA 1
ATOM 1516 C C . HIS A 1 164 ? 51.898 64.428 -10.048 1.00 10.71 164 HIS A C 1
ATOM 1517 O O . HIS A 1 164 ? 53.068 64.408 -9.719 1.00 10.45 164 HIS A O 1
ATOM 1524 N N . PRO A 1 165 ? 51.333 65.460 -10.737 1.00 10.88 165 PRO A N 1
ATOM 1525 C CA . PRO A 1 165 ? 52.115 66.613 -11.199 1.00 11.32 165 PRO A CA 1
ATOM 1526 C C . PRO A 1 165 ? 52.724 67.486 -10.097 1.00 11.74 165 PRO A C 1
ATOM 1527 O O . PRO A 1 165 ? 53.644 68.248 -10.381 1.00 11.59 165 PRO A O 1
ATOM 1531 N N . ASN A 1 166 ? 52.267 67.366 -8.849 1.00 11.17 166 ASN A N 1
ATOM 1532 C CA . ASN A 1 166 ? 52.850 68.230 -7.804 1.00 11.24 166 ASN A CA 1
ATOM 1533 C C . ASN A 1 166 ? 53.900 67.545 -6.937 1.00 11.17 166 ASN A C 1
ATOM 1534 O O . ASN A 1 166 ? 54.382 68.130 -5.967 1.00 11.17 166 ASN A O 1
ATOM 1539 N N . LEU A 1 167 ? 54.227 66.290 -7.254 1.00 11.05 167 LEU A N 1
ATOM 1540 C CA . LEU A 1 167 ? 55.283 65.582 -6.508 1.00 10.52 167 LEU A CA 1
ATOM 1541 C C . LEU A 1 167 ? 56.604 65.895 -7.184 1.00 10.88 167 LEU A C 1
ATOM 1542 O O . LEU A 1 167 ? 56.780 65.654 -8.401 1.00 10.35 167 LEU A O 1
ATOM 1547 N N . LYS A 1 168 ? 57.535 66.430 -6.409 1.00 10.25 168 LYS A N 1
ATOM 1548 C CA . LYS A 1 168 ? 58.819 66.842 -6.968 1.00 10.31 168 LYS A CA 1
ATOM 1549 C C . LYS A 1 168 ? 59.911 66.293 -6.065 1.00 10.23 168 LYS A C 1
ATOM 1550 O O . LYS A 1 168 ? 59.590 65.563 -5.130 1.00 9.54 168 LYS A O 1
ATOM 1556 N N . ILE A 1 169 ? 61.173 66.616 -6.361 1.00 10.50 169 ILE A N 1
ATOM 1557 C CA . ILE A 1 169 ? 62.336 66.092 -5.621 1.00 10.36 169 ILE A CA 1
ATOM 1558 C C . ILE A 1 169 ? 63.228 67.245 -5.101 1.00 10.74 169 ILE A C 1
ATOM 1559 O O . ILE A 1 169 ? 63.557 68.202 -5.845 1.00 10.52 169 ILE A O 1
ATOM 1564 N N . ASN A 1 170 ? 63.674 67.092 -3.854 1.00 9.70 170 ASN A N 1
ATOM 1565 C CA . ASN A 1 170 ? 64.794 67.840 -3.317 1.00 9.92 170 ASN A CA 1
ATOM 1566 C C . ASN A 1 170 ? 66.014 66.920 -3.399 1.00 10.72 170 ASN A C 1
ATOM 1567 O O . ASN A 1 170 ? 66.111 65.928 -2.635 1.00 10.46 170 ASN A O 1
ATOM 1572 N N . LEU A 1 171 ? 66.945 67.234 -4.311 1.00 10.82 171 LEU A N 1
ATOM 1573 C CA . LEU A 1 171 ? 68.067 66.315 -4.593 1.00 10.95 171 LEU A CA 1
ATOM 1574 C C . LEU A 1 171 ? 69.221 66.603 -3.618 1.00 10.83 171 LEU A C 1
ATOM 1575 O O . LEU A 1 171 ? 69.861 67.655 -3.690 1.00 10.37 171 LEU A O 1
ATOM 1580 N N . ASP A 1 172 ? 69.478 65.664 -2.706 1.00 10.84 172 ASP A N 1
ATOM 1581 C CA . ASP A 1 172 ? 70.540 65.834 -1.693 1.00 10.89 172 ASP A CA 1
ATOM 1582 C C . ASP A 1 172 ? 71.697 64.950 -2.186 1.00 11.42 172 ASP A C 1
ATOM 1583 O O . ASP A 1 172 ? 71.674 63.725 -2.046 1.00 11.23 172 ASP A O 1
ATOM 1588 N N . PHE A 1 173 ? 72.680 65.582 -2.831 1.00 11.74 173 PHE A N 1
ATOM 1589 C CA . PHE A 1 173 ? 73.756 64.870 -3.507 1.00 11.79 173 PHE A CA 1
ATOM 1590 C C . PHE A 1 173 ? 74.612 63.970 -2.621 1.00 12.28 173 PHE A C 1
ATOM 1591 O O . PHE A 1 173 ? 74.993 62.877 -3.052 1.00 13.20 173 PHE A O 1
ATOM 1599 N N . LEU A 1 174 ? 74.930 64.419 -1.419 1.00 10.99 174 LEU A N 1
ATOM 1600 C CA . LEU A 1 174 ? 75.613 63.561 -0.457 1.00 11.92 174 LEU A CA 1
ATOM 1601 C C . LEU A 1 174 ? 74.889 62.207 -0.290 1.00 11.95 174 LEU A C 1
ATOM 1602 O O . LEU A 1 174 ? 75.506 61.146 -0.380 1.00 11.95 174 LEU A O 1
ATOM 1607 N N . HIS A 1 175 ? 73.584 62.244 -0.027 1.00 11.56 175 HIS A N 1
ATOM 1608 C CA . HIS A 1 175 ? 72.855 61.018 0.189 1.00 12.27 175 HIS A CA 1
ATOM 1609 C C . HIS A 1 175 ? 72.733 60.174 -1.051 1.00 12.99 175 HIS A C 1
ATOM 1610 O O . HIS A 1 175 ? 72.685 58.954 -0.962 1.00 13.37 175 HIS A O 1
ATOM 1617 N N . ILE A 1 176 ? 72.681 60.825 -2.196 1.00 13.06 176 ILE A N 1
ATOM 1618 C CA . ILE A 1 176 ? 72.643 60.127 -3.461 1.00 14.40 176 ILE A CA 1
ATOM 1619 C C . ILE A 1 176 ? 73.966 59.363 -3.649 1.00 14.44 176 ILE A C 1
ATOM 1620 O O . ILE A 1 176 ? 73.960 58.171 -3.956 1.00 14.40 176 ILE A O 1
ATOM 1625 N N . TRP A 1 177 ? 75.081 60.043 -3.405 1.00 14.19 177 TRP A N 1
ATOM 1626 C CA . TRP A 1 177 ? 76.410 59.440 -3.474 1.00 15.66 177 TRP A CA 1
ATOM 1627 C C . TRP A 1 177 ? 76.550 58.245 -2.496 1.00 15.51 177 TRP A C 1
ATOM 1628 O O . TRP A 1 177 ? 77.068 57.184 -2.847 1.00 16.49 177 TRP A O 1
AT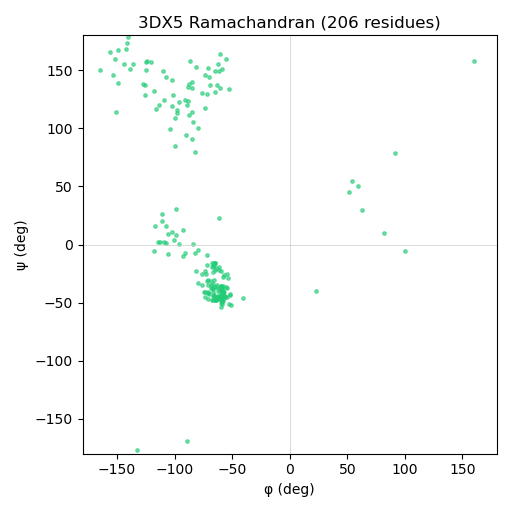OM 1639 N N . GLU A 1 178 ? 76.061 58.433 -1.281 1.00 15.66 178 GLU A N 1
ATOM 1640 C CA . GLU A 1 178 ? 76.027 57.406 -0.248 1.00 16.41 178 GLU A CA 1
ATOM 1641 C C . GLU A 1 178 ? 75.328 56.159 -0.748 1.00 16.28 178 GLU A C 1
ATOM 1642 O O . GLU A 1 178 ? 75.759 55.082 -0.429 1.00 16.02 178 GLU A O 1
ATOM 1648 N N . SER A 1 179 ? 74.272 56.305 -1.546 1.00 16.23 179 SER A N 1
ATOM 1649 C CA . SER A 1 179 ? 73.535 55.138 -2.042 1.00 17.42 179 SER A CA 1
ATOM 1650 C C . SER A 1 179 ? 74.325 54.380 -3.093 1.00 17.25 179 SER A C 1
ATOM 1651 O O . SER A 1 179 ? 73.919 53.324 -3.491 1.00 18.02 179 SER A O 1
ATOM 1654 N N . GLY A 1 180 ? 75.440 54.925 -3.567 1.00 17.29 180 GLY A N 1
ATOM 1655 C CA . GLY A 1 180 ? 76.237 54.239 -4.567 1.00 16.26 180 GLY A CA 1
ATOM 1656 C C . GLY A 1 180 ? 75.988 54.769 -5.969 1.00 16.81 180 GLY A C 1
ATOM 1657 O O . GLY A 1 180 ? 76.665 54.360 -6.866 1.00 15.94 180 GLY A O 1
ATOM 1658 N N . ALA A 1 181 ? 75.029 55.686 -6.153 1.00 16.61 181 ALA A N 1
ATOM 1659 C CA . ALA A 1 181 ? 74.745 56.279 -7.478 1.00 17.04 181 ALA A CA 1
ATOM 1660 C C . ALA A 1 181 ? 75.729 57.423 -7.820 1.00 17.28 181 ALA A C 1
ATOM 1661 O O . ALA A 1 181 ? 76.262 58.091 -6.924 1.00 18.46 181 ALA A O 1
ATOM 1663 N N . ASP A 1 182 ? 75.970 57.662 -9.100 1.00 16.99 182 ASP A N 1
ATOM 1664 C CA . ASP A 1 182 ? 76.783 58.830 -9.517 1.00 17.78 182 ASP A CA 1
ATOM 1665 C C . ASP A 1 182 ? 75.953 60.135 -9.410 1.00 16.55 182 ASP A C 1
ATOM 1666 O O . ASP A 1 182 ? 74.817 60.186 -9.871 1.00 15.88 182 ASP A O 1
ATOM 1671 N N . PRO A 1 183 ? 76.496 61.181 -8.760 1.00 17.03 183 PRO A N 1
ATOM 1672 C CA . PRO A 1 183 ? 75.701 62.431 -8.589 1.00 16.19 183 PRO A CA 1
ATOM 1673 C C . PRO A 1 183 ? 75.196 63.093 -9.880 1.00 16.01 183 PRO A C 1
ATOM 1674 O O . PRO A 1 183 ? 74.016 63.477 -9.950 1.00 15.33 183 PRO A O 1
ATOM 1678 N N . VAL A 1 184 ? 76.058 63.228 -10.877 1.00 15.48 184 VAL A N 1
ATOM 1679 C CA . VAL A 1 184 ? 75.671 63.856 -12.148 1.00 16.01 184 VAL A CA 1
ATOM 1680 C C . VAL A 1 184 ? 74.637 62.967 -12.866 1.00 16.33 184 VAL A C 1
ATOM 1681 O O . VAL A 1 184 ? 73.580 63.438 -13.287 1.00 16.07 184 VAL A O 1
ATOM 1685 N N . ASP A 1 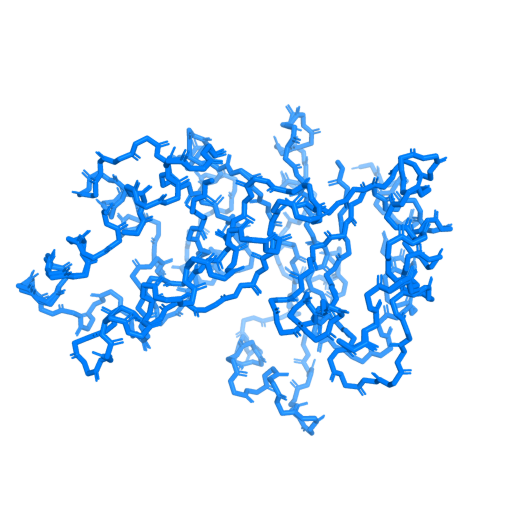185 ? 74.919 61.672 -12.959 1.00 15.87 185 ASP A N 1
ATOM 1686 C CA . ASP A 1 185 ? 73.945 60.742 -13.507 1.00 16.55 185 ASP A CA 1
ATOM 1687 C C . ASP A 1 185 ? 72.533 60.783 -12.806 1.00 15.50 185 ASP A C 1
ATOM 1688 O O . ASP A 1 185 ? 71.458 60.756 -13.494 1.00 14.74 185 ASP A O 1
ATOM 1693 N N A SER A 1 186 ? 72.533 60.878 -11.475 0.50 14.13 186 SER A N 1
ATOM 1694 N N B SER A 1 186 ? 72.534 60.879 -11.475 0.50 14.49 186 SER A N 1
ATOM 1695 C CA A SER A 1 186 ? 71.283 61.002 -10.711 0.50 13.19 186 SER A CA 1
ATOM 1696 C CA B SER A 1 186 ? 71.283 60.995 -10.712 0.50 13.97 186 SER A CA 1
ATOM 1697 C C A SER A 1 186 ? 70.571 62.319 -11.011 0.50 13.11 186 SER A C 1
ATOM 1698 C C B SER A 1 186 ? 70.572 62.316 -11.011 0.50 13.51 186 SER A C 1
ATOM 1699 O O A SER A 1 186 ? 69.347 62.356 -11.144 0.50 13.04 186 SER A O 1
ATOM 1700 O O B SER A 1 186 ? 69.348 62.352 -11.145 0.50 13.43 186 SER A O 1
ATOM 1705 N N . PHE A 1 187 ? 71.339 63.398 -11.151 1.00 12.44 187 PHE A N 1
ATOM 1706 C CA . PHE A 1 187 ? 70.764 64.664 -11.550 1.00 11.83 187 PHE A CA 1
ATOM 1707 C C . PHE A 1 187 ? 70.082 64.513 -12.918 1.00 11.16 187 PHE A C 1
ATOM 1708 O O . PHE A 1 187 ? 68.945 64.986 -13.102 1.00 10.90 187 PHE A O 1
ATOM 1716 N N . GLN A 1 188 ? 70.753 63.842 -13.862 1.00 10.52 188 GLN A N 1
ATOM 1717 C CA . GLN A 1 188 ? 70.256 63.791 -15.227 1.00 11.30 188 GLN A CA 1
ATOM 1718 C C . GLN A 1 188 ? 68.977 62.961 -15.269 1.00 12.20 188 GLN A C 1
ATOM 1719 O O . GLN A 1 188 ? 68.024 63.320 -15.984 1.00 11.97 188 GLN A O 1
ATOM 1725 N N . GLN A 1 189 ? 68.937 61.895 -14.472 1.00 11.54 189 GLN A N 1
ATOM 1726 C CA . GLN A 1 189 ? 67.780 61.015 -14.458 1.00 11.91 189 GLN A CA 1
ATOM 1727 C C . GLN A 1 189 ? 66.629 61.618 -13.712 1.00 11.79 189 GLN A C 1
ATOM 1728 O O . GLN A 1 189 ? 65.492 61.391 -14.094 1.00 12.67 189 GLN A O 1
ATOM 1734 N N . LEU A 1 190 ? 66.909 62.378 -12.657 1.00 10.99 190 LEU A N 1
ATOM 1735 C CA . LEU A 1 190 ? 65.847 62.983 -11.839 1.00 11.26 190 LEU A CA 1
ATOM 1736 C C . LEU A 1 190 ? 65.419 64.388 -12.278 1.00 11.58 190 LEU A C 1
ATOM 1737 O O . LEU A 1 190 ? 64.435 64.921 -11.744 1.00 10.46 190 LEU A O 1
ATOM 1742 N N . ARG A 1 191 ? 66.150 64.961 -13.244 1.00 10.58 191 ARG A N 1
ATOM 1743 C CA . ARG A 1 191 ? 65.889 66.318 -13.713 1.00 11.03 191 ARG A CA 1
ATOM 1744 C C . ARG A 1 191 ? 64.412 66.762 -13.895 1.00 11.73 191 ARG A C 1
ATOM 1745 O O . ARG A 1 191 ? 64.064 67.864 -13.464 1.00 11.67 191 ARG A O 1
ATOM 1753 N N . PRO A 1 192 ? 63.560 65.935 -14.535 1.00 12.04 192 PRO A N 1
ATOM 1754 C CA . PRO A 1 192 ? 62.179 66.368 -14.734 1.00 12.93 192 PRO A CA 1
ATOM 1755 C C . PRO A 1 192 ? 61.407 66.672 -13.441 1.00 13.76 192 PRO A C 1
ATOM 1756 O O . PRO A 1 192 ? 60.438 67.429 -13.495 1.00 14.60 192 PRO A O 1
ATOM 1760 N N . TRP A 1 193 ? 61.839 66.111 -12.307 1.00 13.02 193 TRP A N 1
ATOM 1761 C CA . TRP A 1 193 ? 61.161 66.304 -11.014 1.00 12.86 193 TRP A CA 1
ATOM 1762 C C . TRP A 1 193 ? 61.876 67.228 -10.031 1.00 12.46 193 TRP A C 1
ATOM 1763 O O . TRP A 1 193 ? 61.340 67.566 -8.997 1.00 12.75 193 TRP A O 1
ATOM 1774 N N . ILE A 1 194 ? 63.094 67.639 -10.333 1.00 12.08 194 ILE A N 1
ATOM 1775 C CA . ILE A 1 194 ? 63.877 68.377 -9.327 1.00 12.25 194 ILE A CA 1
ATOM 1776 C C . ILE A 1 194 ? 63.380 69.824 -9.174 1.00 12.12 194 ILE A C 1
ATOM 1777 O O . ILE A 1 194 ? 63.173 70.503 -10.179 1.00 11.09 194 ILE A O 1
ATOM 1782 N N A GLN A 1 195 ? 63.225 70.303 -7.937 0.50 11.92 195 GLN A N 1
ATOM 1783 N N B GLN A 1 195 ? 63.185 70.269 -7.930 0.50 11.46 195 GLN A N 1
ATOM 1784 C CA A GLN A 1 195 ? 62.902 71.727 -7.726 0.50 12.38 195 GLN A CA 1
ATOM 1785 C CA B GLN A 1 195 ? 62.856 71.678 -7.686 0.50 11.46 195 GLN A CA 1
ATOM 1786 C C A GLN A 1 195 ? 63.874 72.427 -6.780 0.50 11.89 195 GLN A C 1
ATOM 1787 C C B GLN A 1 195 ? 63.666 72.313 -6.576 0.50 11.41 195 GLN A C 1
ATOM 1788 O O A GLN A 1 195 ? 63.817 73.656 -6.622 0.50 11.45 195 GLN A O 1
ATOM 1789 O O B GLN A 1 195 ? 63.281 73.402 -6.114 0.50 10.96 195 GLN A O 1
ATOM 1800 N N . HIS A 1 196 ? 64.758 71.650 -6.148 1.00 10.82 196 HIS A N 1
ATOM 1801 C CA . HIS A 1 196 ? 65.648 72.181 -5.097 1.00 10.35 196 HIS A CA 1
ATOM 1802 C C . HIS A 1 196 ? 66.816 71.225 -4.898 1.00 10.48 196 HIS A C 1
ATOM 1803 O O . HIS A 1 196 ? 66.708 70.015 -5.198 1.00 10.24 196 HIS A O 1
ATOM 1810 N N . TYR A 1 197 ? 67.940 71.747 -4.421 1.00 9.48 197 TYR A N 1
ATOM 1811 C CA . TYR A 1 197 ? 69.075 70.871 -4.030 1.00 10.61 197 TYR A CA 1
ATOM 1812 C C . TYR A 1 197 ? 69.489 71.113 -2.580 1.00 10.54 197 TYR A C 1
ATOM 1813 O O . TYR A 1 197 ? 69.262 72.184 -2.042 1.00 10.45 197 TYR A O 1
ATOM 1822 N N . HIS A 1 198 ? 70.140 70.113 -1.995 1.00 10.97 198 HIS A N 1
ATOM 1823 C CA . HIS A 1 198 ? 70.926 70.233 -0.761 1.00 12.21 198 HIS A CA 1
ATOM 1824 C C . HIS A 1 198 ? 72.354 69.889 -1.106 1.00 11.47 198 HIS A C 1
ATOM 1825 O O . HIS A 1 198 ? 72.598 68.855 -1.741 1.00 11.54 198 HIS A O 1
ATOM 1832 N N . PHE A 1 199 ? 73.291 70.725 -0.669 1.00 10.59 199 PHE A N 1
ATOM 1833 C CA . PHE A 1 199 ? 74.711 70.505 -0.878 1.00 10.18 199 PHE A CA 1
ATOM 1834 C C . PHE A 1 199 ? 75.374 70.324 0.495 1.00 10.76 199 PHE A C 1
ATOM 1835 O O . PHE A 1 199 ? 75.392 71.259 1.304 1.00 9.50 199 PHE A O 1
ATOM 1843 N N . LYS A 1 200 ? 75.942 69.154 0.768 1.00 10.56 200 LYS A N 1
ATOM 1844 C CA . LYS A 1 200 ? 76.806 69.018 1.948 1.00 10.65 200 LYS A CA 1
ATOM 1845 C C . LYS A 1 200 ? 77.840 67.954 1.597 1.00 11.00 200 LYS A C 1
ATOM 1846 O O . LYS A 1 200 ? 77.679 67.240 0.601 1.00 10.42 200 LYS A O 1
ATOM 1852 N N . ASN A 1 201 ? 78.893 67.821 2.397 1.00 10.30 201 ASN A N 1
ATOM 1853 C CA . ASN A 1 201 ? 79.961 66.877 2.051 1.00 11.48 201 ASN A CA 1
ATOM 1854 C C . ASN A 1 201 ? 80.488 66.201 3.299 1.00 12.14 201 ASN A C 1
ATOM 1855 O O . ASN A 1 201 ? 80.217 66.650 4.421 1.00 12.32 201 ASN A O 1
ATOM 1860 N N . ILE A 1 202 ? 81.279 65.152 3.123 1.00 12.59 202 ILE A N 1
ATOM 1861 C CA . ILE A 1 202 ? 81.809 64.424 4.270 1.00 12.48 202 ILE A CA 1
ATOM 1862 C C . ILE A 1 202 ? 83.258 64.104 3.926 1.00 13.52 202 ILE A C 1
ATOM 1863 O O . ILE A 1 202 ? 83.583 63.959 2.724 1.00 12.97 202 ILE A O 1
ATOM 1868 N N . SER A 1 203 ? 84.141 63.983 4.920 1.00 13.40 203 SER A N 1
ATOM 1869 C CA . SER A 1 203 ? 85.564 63.715 4.564 1.00 14.62 203 SER A CA 1
ATOM 1870 C C . SER A 1 203 ? 85.783 62.287 4.067 1.00 15.13 203 SER A C 1
ATOM 1871 O O . SER A 1 203 ? 86.699 62.032 3.290 1.00 16.45 203 SER A O 1
ATOM 1874 N N . SER A 1 204 ? 84.927 61.357 4.469 1.00 15.72 204 SER A N 1
ATOM 1875 C CA . SER A 1 204 ? 85.124 59.935 4.140 1.00 16.80 204 SER A CA 1
ATOM 1876 C C . SER A 1 204 ? 83.813 59.221 4.397 1.00 17.50 204 SER A C 1
ATOM 1877 O O . SER A 1 204 ? 83.063 59.624 5.311 1.00 17.43 204 SER A O 1
ATOM 1880 N N . ALA A 1 205 ? 83.554 58.150 3.639 1.00 17.89 205 ALA A N 1
ATOM 1881 C CA . ALA A 1 205 ? 82.399 57.249 3.885 1.00 17.91 205 ALA A CA 1
ATOM 1882 C C . ALA A 1 205 ? 82.341 56.706 5.317 1.00 17.87 205 ALA A C 1
ATOM 1883 O O . ALA A 1 205 ? 81.264 56.425 5.818 1.00 18.62 205 ALA A O 1
ATOM 1885 N N . ASP A 1 206 ? 83.493 56.571 5.974 1.00 18.57 206 ASP A N 1
ATOM 1886 C CA . ASP A 1 206 ? 83.563 56.123 7.371 1.00 18.83 206 ASP A CA 1
ATOM 1887 C C . ASP A 1 206 ? 82.693 56.971 8.319 1.00 18.25 206 ASP A C 1
ATOM 1888 O O . ASP A 1 206 ? 82.281 56.491 9.340 1.00 17.87 206 ASP A O 1
ATOM 1893 N N . TYR A 1 207 ? 82.430 58.223 7.963 1.00 16.73 207 TYR A N 1
ATOM 1894 C CA . TYR A 1 207 ? 81.740 59.141 8.835 1.00 16.60 207 TYR A CA 1
ATOM 1895 C C . TYR A 1 207 ? 80.293 59.403 8.433 1.00 16.04 207 TYR A C 1
ATOM 1896 O O . TYR A 1 207 ? 79.660 60.305 9.004 1.00 15.57 207 TYR A O 1
ATOM 1905 N N . LEU A 1 208 ? 79.766 58.644 7.466 1.00 14.81 208 LEU A N 1
ATOM 1906 C CA . LEU A 1 208 ? 78.395 58.915 6.983 1.00 14.73 208 LEU A CA 1
ATOM 1907 C C . LEU A 1 208 ? 77.299 58.858 8.040 1.00 13.83 208 LEU A C 1
ATOM 1908 O O . LEU A 1 208 ? 76.295 59.532 7.893 1.00 13.04 208 LEU A O 1
ATOM 1913 N N . HIS A 1 209 ? 77.504 58.065 9.095 1.00 12.38 209 HIS A N 1
ATOM 1914 C CA . HIS A 1 209 ? 76.530 57.905 10.164 1.00 13.56 209 HIS A CA 1
ATOM 1915 C C . HIS A 1 209 ? 76.326 59.234 10.941 1.00 12.72 209 HIS A C 1
ATOM 1916 O O . HIS A 1 209 ? 75.352 59.359 11.665 1.00 13.30 209 HIS A O 1
ATOM 1923 N N . VAL A 1 210 ? 77.216 60.225 10.801 1.00 12.19 210 VAL A N 1
ATOM 1924 C CA . VAL A 1 210 ? 77.004 61.509 11.524 1.00 11.34 210 VAL A CA 1
ATOM 1925 C C . VAL A 1 210 ? 75.778 62.247 10.983 1.00 11.78 210 VAL A C 1
ATOM 1926 O O . VAL A 1 210 ? 75.210 63.091 11.678 1.00 11.73 210 VAL A O 1
ATOM 1930 N N . PHE A 1 211 ? 75.345 61.887 9.769 1.00 11.75 211 PHE A N 1
ATOM 1931 C CA . PHE A 1 211 ? 74.105 62.431 9.233 1.00 12.28 211 PHE A CA 1
ATOM 1932 C C . PHE A 1 211 ? 72.824 61.731 9.649 1.00 12.42 211 PHE A C 1
ATOM 1933 O O . PHE A 1 211 ? 71.743 62.137 9.229 1.00 13.45 211 PHE A O 1
ATOM 1941 N N . GLU A 1 212 ? 72.906 60.704 10.467 1.00 12.55 212 GLU A N 1
ATOM 1942 C CA . GLU A 1 212 ? 71.677 60.120 10.953 1.00 13.89 212 GLU A CA 1
ATOM 1943 C C . GLU A 1 212 ? 70.901 61.201 11.732 1.00 14.35 212 GLU A C 1
ATOM 1944 O O . GLU A 1 212 ? 71.493 61.920 12.541 1.00 14.48 212 GLU A O 1
ATOM 1950 N N . PRO A 1 213 ? 69.576 61.308 11.481 1.00 14.94 213 PRO A N 1
ATOM 1951 C CA . PRO A 1 213 ? 68.760 62.392 12.045 1.00 14.03 213 PRO A CA 1
ATOM 1952 C C . PRO A 1 213 ? 68.917 62.518 13.556 1.00 14.18 213 PRO A C 1
ATOM 1953 O O . PRO A 1 213 ? 69.097 63.621 14.055 1.00 14.1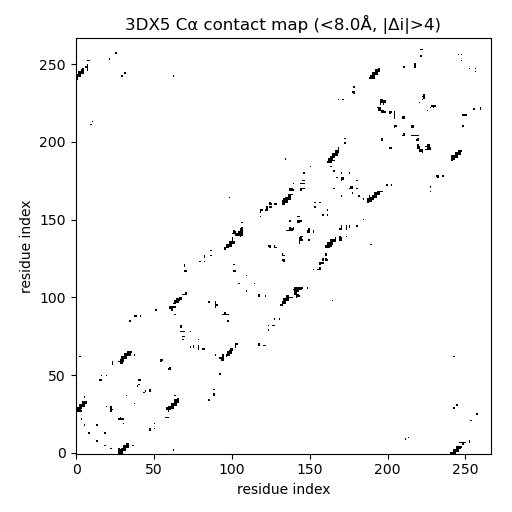9 213 PRO A O 1
ATOM 1957 N N . ASN A 1 214 ? 68.912 61.413 14.286 1.00 13.95 214 ASN A N 1
ATOM 1958 C CA . ASN A 1 214 ? 69.054 61.520 15.735 1.00 14.07 214 ASN A CA 1
ATOM 1959 C C . ASN A 1 214 ? 70.364 62.184 16.156 1.00 13.40 214 ASN A C 1
ATOM 1960 O O . ASN A 1 214 ? 70.393 62.915 17.144 1.00 13.25 214 ASN A O 1
ATOM 1965 N N . ASN A 1 215 ? 71.434 61.916 15.410 1.00 11.61 215 ASN A N 1
ATOM 1966 C CA . ASN A 1 215 ? 72.723 62.493 15.706 1.00 11.02 215 ASN A CA 1
ATOM 1967 C C . ASN A 1 215 ? 72.748 63.989 15.329 1.00 10.14 215 ASN A C 1
ATOM 1968 O O . ASN A 1 215 ? 73.306 64.829 16.073 1.00 9.07 215 ASN A O 1
ATOM 1973 N N . VAL A 1 216 ? 72.146 64.304 14.186 1.00 9.64 216 VAL A N 1
ATOM 1974 C CA . VAL A 1 216 ? 72.022 65.680 13.723 1.00 9.28 216 VAL A CA 1
ATOM 1975 C C . VAL A 1 216 ? 71.215 66.542 14.712 1.00 9.81 216 VAL A C 1
ATOM 1976 O O . VAL A 1 216 ? 71.628 67.679 15.009 1.00 9.31 216 VAL A O 1
ATOM 1980 N N . TYR A 1 217 ? 70.096 66.014 15.237 1.00 9.05 217 TYR A N 1
ATOM 1981 C CA . TYR A 1 217 ? 69.226 66.829 16.102 1.00 10.57 217 TYR A CA 1
ATOM 1982 C C . TYR A 1 217 ? 69.753 67.024 17.527 1.00 11.10 217 TYR A C 1
ATOM 1983 O O . TYR A 1 217 ? 69.366 67.995 18.176 1.00 11.94 217 TYR A O 1
ATOM 1992 N N . ALA A 1 218 ? 70.578 66.083 18.007 1.00 10.18 218 ALA A N 1
ATOM 1993 C CA . ALA A 1 218 ? 71.198 66.138 19.352 1.00 10.03 218 ALA A CA 1
ATOM 1994 C C . ALA A 1 218 ? 72.293 67.223 19.435 1.00 9.53 218 ALA A C 1
ATOM 1995 O O . ALA A 1 218 ? 73.185 67.276 18.573 1.00 9.51 218 ALA A O 1
ATOM 1997 N N . ALA A 1 219 ? 72.220 68.073 20.458 1.00 9.50 219 ALA A N 1
ATOM 1998 C CA . ALA A 1 219 ? 73.216 69.146 20.662 1.00 10.86 219 ALA A CA 1
ATOM 1999 C C . ALA A 1 219 ? 74.626 68.578 20.807 1.00 10.96 219 ALA A C 1
ATOM 2000 O O . ALA A 1 219 ? 75.580 69.161 20.303 1.00 12.74 219 ALA A O 1
ATOM 2002 N N . ALA A 1 220 ? 74.760 67.444 21.486 1.00 10.15 220 ALA A N 1
ATOM 2003 C CA . ALA A 1 220 ? 76.076 66.895 21.712 1.00 11.49 220 ALA A CA 1
ATOM 2004 C C . ALA A 1 220 ? 76.426 65.898 20.606 1.00 11.34 220 ALA A C 1
ATOM 2005 O O . ALA A 1 220 ? 77.379 65.145 20.742 1.00 12.57 220 ALA A O 1
ATOM 2007 N N . GLY A 1 221 ? 75.655 65.880 19.525 1.00 11.42 221 GLY A N 1
ATOM 2008 C CA . GLY A 1 221 ? 75.891 64.922 18.445 1.00 11.63 221 GLY A CA 1
ATOM 2009 C C . GLY A 1 221 ? 77.265 65.081 17.776 1.00 13.28 221 GLY A C 1
ATOM 2010 O O . GLY A 1 221 ? 77.818 66.183 17.705 1.00 12.19 221 GLY A O 1
ATOM 2011 N N . ASN A 1 222 ? 77.803 63.966 17.289 1.00 13.55 222 ASN A N 1
ATOM 2012 C CA . ASN A 1 222 ? 79.097 63.921 16.616 1.00 14.36 222 ASN A CA 1
ATOM 2013 C C . ASN A 1 222 ? 79.098 64.717 15.292 1.00 13.98 222 ASN A C 1
ATOM 2014 O O . ASN A 1 222 ? 78.178 64.566 14.469 1.00 14.49 222 ASN A O 1
ATOM 2019 N N . ARG A 1 223 ? 80.097 65.575 15.086 1.00 13.55 223 ARG A N 1
ATOM 2020 C CA . ARG A 1 223 ? 80.220 66.333 13.819 1.00 12.89 223 ARG A CA 1
ATOM 2021 C C . ARG A 1 223 ? 81.470 65.924 13.023 1.00 13.47 223 ARG A C 1
ATOM 2022 O O . ARG A 1 223 ? 81.723 66.474 11.954 1.00 14.28 223 ARG A O 1
ATOM 2030 N N . THR A 1 224 ? 82.227 64.959 13.529 1.00 13.08 224 THR A N 1
ATOM 2031 C CA . THR A 1 224 ? 83.453 64.487 12.855 1.00 14.58 224 THR A CA 1
ATOM 2032 C C . THR A 1 224 ? 83.184 64.113 11.413 1.00 14.50 224 THR A C 1
ATOM 2033 O O . THR A 1 224 ? 82.186 63.446 11.117 1.00 15.50 224 THR A O 1
ATOM 2037 N N . GLY A 1 225 ? 84.044 64.576 10.512 1.00 13.66 225 GLY A N 1
ATOM 2038 C CA . GLY A 1 225 ? 83.911 64.219 9.086 1.00 13.27 225 GLY A CA 1
ATOM 2039 C C . GLY A 1 225 ? 83.076 65.204 8.284 1.00 12.96 225 GLY A C 1
ATOM 2040 O O . GLY A 1 225 ? 83.145 65.198 7.071 1.00 13.32 225 GLY A O 1
ATOM 2049 N N . VAL A 1 227 ? 82.504 68.454 6.409 1.00 11.72 227 VAL A N 1
ATOM 2050 C CA . VAL A 1 227 ? 83.519 69.354 5.843 1.00 12.60 227 VAL A CA 1
ATOM 2051 C C . VAL A 1 227 ? 82.942 70.274 4.771 1.00 12.74 227 VAL A C 1
ATOM 2052 O O . VAL A 1 227 ? 81.922 69.950 4.171 1.00 13.04 227 VAL A O 1
ATOM 2056 N N . PRO A 1 228 ? 83.607 71.423 4.506 1.00 13.58 228 PRO A N 1
ATOM 2057 C CA . PRO A 1 228 ? 83.122 72.287 3.403 1.00 14.26 228 PRO A CA 1
ATOM 2058 C C . PRO A 1 228 ? 83.037 71.524 2.075 1.00 14.40 228 PRO A C 1
ATOM 2059 O O . PRO A 1 228 ? 83.722 70.486 1.895 1.00 14.27 228 PRO A O 1
ATOM 2063 N N . LEU A 1 229 ? 82.237 72.045 1.145 1.00 14.51 229 LEU A N 1
ATOM 2064 C CA . LEU A 1 229 ? 81.962 71.356 -0.120 1.00 14.67 229 LEU A CA 1
ATOM 2065 C C . LEU A 1 229 ? 83.185 70.904 -0.910 1.00 14.76 229 LEU A C 1
ATOM 2066 O O . LEU A 1 229 ? 83.177 69.800 -1.481 1.00 14.21 229 LEU A O 1
ATOM 2071 N N . PHE A 1 230 ? 84.202 71.764 -0.997 1.00 14.46 230 PHE A N 1
ATOM 2072 C CA . PHE A 1 230 ? 85.370 71.433 -1.829 1.00 16.02 230 PHE A CA 1
ATOM 2073 C C . PHE A 1 230 ? 86.450 70.660 -1.067 1.00 16.19 230 PHE A C 1
ATOM 2074 O O . PHE A 1 230 ? 87.488 70.372 -1.614 1.00 16.96 230 PHE A O 1
ATOM 2082 N N A GLU A 1 231 ? 86.156 70.313 0.181 0.50 16.14 231 GLU A N 1
ATOM 2083 N N B GLU A 1 231 ? 86.201 70.339 0.203 0.50 16.49 231 GLU A N 1
ATOM 2084 C CA A GLU A 1 231 ? 87.118 69.648 1.055 0.50 15.55 231 GLU A CA 1
ATOM 2085 C CA B GLU A 1 231 ? 87.182 69.599 1.017 0.50 16.25 231 GLU A CA 1
ATOM 2086 C C A GLU A 1 231 ? 86.688 68.211 1.384 0.50 15.33 231 GLU A C 1
ATOM 2087 C C B GLU A 1 231 ? 86.852 68.097 1.064 0.50 15.64 231 GLU A C 1
ATOM 2088 O O A GLU A 1 231 ? 87.334 67.546 2.171 0.50 15.38 231 GLU A O 1
ATOM 2089 O O B GLU A 1 231 ? 87.725 67.277 1.332 0.50 15.39 231 GLU A O 1
ATOM 2100 N N . GLY A 1 232 ? 85.601 67.737 0.782 1.00 14.74 232 GLY A N 1
ATOM 2101 C CA . GLY A 1 232 ? 85.133 66.372 1.015 1.00 14.46 232 GLY A CA 1
ATOM 2102 C C . GLY A 1 232 ? 85.235 65.422 -0.165 1.00 14.22 232 GLY A C 1
ATOM 2103 O O . GLY A 1 232 ? 85.775 65.782 -1.199 1.00 13.61 232 GLY A O 1
ATOM 2104 N N . ILE A 1 233 ? 84.687 64.216 -0.004 1.00 14.52 233 ILE A N 1
ATOM 2105 C CA . ILE A 1 233 ? 84.846 63.136 -0.984 1.00 15.39 233 ILE A CA 1
ATOM 2106 C C . ILE A 1 233 ? 83.897 63.288 -2.195 1.00 14.92 233 ILE A C 1
ATOM 2107 O O . ILE A 1 233 ? 84.254 62.916 -3.298 1.00 15.16 233 ILE A O 1
ATOM 2112 N N . VAL A 1 234 ? 82.703 63.827 -1.996 1.00 13.60 234 VAL A N 1
ATOM 2113 C CA . VAL A 1 234 ? 81.821 64.126 -3.121 1.00 13.05 234 VAL A CA 1
ATOM 2114 C C . VAL A 1 234 ? 82.399 65.280 -3.948 1.00 12.67 234 VAL A C 1
ATOM 2115 O O . VAL A 1 234 ? 82.904 66.272 -3.385 1.00 13.32 234 VAL A O 1
ATOM 2119 N N . ASN A 1 235 ? 82.344 65.136 -5.271 1.00 12.02 235 ASN A N 1
ATOM 2120 C CA . ASN A 1 235 ? 82.936 66.094 -6.208 1.00 10.94 235 ASN A CA 1
ATOM 2121 C C . ASN A 1 235 ? 81.907 67.166 -6.575 1.00 12.29 235 ASN A C 1
ATOM 2122 O O . ASN A 1 235 ? 81.089 66.986 -7.500 1.00 12.57 235 ASN A O 1
ATOM 2127 N N . TYR A 1 236 ? 81.951 68.275 -5.835 1.00 12.80 236 TYR A N 1
ATOM 2128 C CA . TYR A 1 236 ? 81.064 69.408 -6.061 1.00 13.55 236 TYR A CA 1
ATOM 2129 C C . TYR A 1 236 ? 81.416 70.230 -7.315 1.00 14.36 236 TYR A C 1
ATOM 2130 O O . TYR A 1 236 ? 80.542 70.908 -7.857 1.00 13.81 236 TYR A O 1
ATOM 2139 N N . ASP A 1 237 ? 82.670 70.161 -7.787 1.00 15.92 237 ASP A N 1
ATOM 2140 C CA . ASP A 1 237 ? 83.037 70.811 -9.066 1.00 17.95 237 ASP A CA 1
ATOM 2141 C C . ASP A 1 237 ? 82.205 70.260 -10.211 1.00 17.52 237 ASP A C 1
ATOM 2142 O O . ASP A 1 237 ? 81.627 71.017 -10.978 1.00 18.05 237 ASP A O 1
ATOM 2147 N N . GLU A 1 238 ? 82.125 68.944 -10.293 1.00 17.19 238 GLU A N 1
ATOM 2148 C CA . GLU A 1 238 ? 81.311 68.284 -11.308 1.00 18.38 238 GLU A CA 1
ATOM 2149 C C . GLU A 1 238 ? 79.805 68.531 -11.137 1.00 17.03 238 GLU A C 1
ATOM 2150 O O . GLU A 1 238 ? 79.102 68.765 -12.111 1.00 17.20 238 GLU A O 1
ATOM 2156 N N . ILE A 1 239 ? 79.319 68.448 -9.905 1.00 16.07 239 ILE A N 1
ATOM 2157 C CA . ILE A 1 239 ? 77.913 68.742 -9.612 1.00 14.77 239 ILE A CA 1
ATOM 2158 C C . ILE A 1 239 ? 77.539 70.170 -10.006 1.00 14.74 239 ILE A C 1
ATOM 2159 O O . ILE A 1 239 ? 76.590 70.375 -10.752 1.00 15.00 239 ILE A O 1
ATOM 2164 N N . ILE A 1 240 ? 78.280 71.158 -9.521 1.00 14.54 240 ILE A N 1
ATOM 2165 C CA . ILE A 1 240 ? 77.904 72.544 -9.795 1.00 15.06 240 ILE A CA 1
ATOM 2166 C C . ILE A 1 240 ? 77.967 72.862 -11.292 1.00 16.23 240 ILE A C 1
ATOM 2167 O O . ILE A 1 240 ? 77.136 73.638 -11.796 1.00 15.14 240 ILE A O 1
ATOM 2172 N N . GLN A 1 241 ? 78.927 72.264 -12.008 1.00 17.85 241 GLN A N 1
ATOM 2173 C CA . GLN A 1 241 ? 79.016 72.457 -13.484 1.00 19.84 241 GLN A CA 1
ATOM 2174 C C . GLN A 1 241 ? 77.747 72.021 -14.187 1.00 20.08 241 GLN A C 1
ATOM 2175 O O . GLN A 1 241 ? 77.327 72.676 -15.129 1.00 20.25 241 GLN A O 1
ATOM 2181 N N . GLU A 1 242 ? 77.135 70.926 -13.716 1.00 20.08 242 GLU A N 1
ATOM 2182 C CA . GLU A 1 242 ? 75.841 70.440 -14.233 1.00 20.71 242 GLU A CA 1
ATOM 2183 C C . GLU A 1 242 ? 74.642 71.261 -13.821 1.00 20.62 242 GLU A C 1
ATOM 2184 O O . GLU A 1 242 ? 73.774 71.514 -14.640 1.00 21.70 242 GLU A O 1
ATOM 2190 N N . VAL A 1 243 ? 74.556 71.634 -12.542 1.00 18.77 243 VAL A N 1
ATOM 2191 C CA . VAL A 1 243 ? 73.339 72.239 -12.060 1.00 18.18 243 VAL A CA 1
ATOM 2192 C C . VAL A 1 243 ? 73.333 73.770 -12.135 1.00 18.51 243 VAL A C 1
ATOM 2193 O O . VAL A 1 243 ? 72.281 74.398 -11.972 1.00 17.25 243 VAL A O 1
ATOM 2197 N N . ARG A 1 244 ? 74.474 74.366 -12.433 1.00 19.32 244 ARG A N 1
ATOM 2198 C CA . ARG A 1 244 ? 74.573 75.836 -12.375 1.00 21.95 244 ARG A CA 1
ATOM 2199 C C . ARG A 1 244 ? 73.691 76.609 -13.323 1.00 22.38 244 ARG A C 1
ATOM 2200 O O . ARG A 1 244 ? 73.468 77.782 -13.079 1.00 23.91 244 ARG A O 1
ATOM 2208 N N A ASP A 1 245 ? 73.195 75.976 -14.385 0.50 22.42 245 ASP A N 1
ATOM 2209 N N B ASP A 1 245 ? 73.194 75.962 -14.373 0.50 21.75 245 ASP A N 1
ATOM 2210 C CA A ASP A 1 245 ? 72.257 76.636 -15.301 0.50 22.94 245 ASP A CA 1
ATOM 2211 C CA B ASP A 1 245 ? 72.307 76.633 -15.314 0.50 21.69 245 ASP A CA 1
ATOM 2212 C C A ASP A 1 245 ? 70.870 75.991 -15.241 0.50 22.23 245 ASP A C 1
ATOM 2213 C C B ASP A 1 245 ? 70.832 76.515 -14.930 0.50 21.30 245 ASP A C 1
ATOM 2214 O O A ASP A 1 245 ? 70.189 75.851 -16.263 0.50 22.09 245 ASP A O 1
ATOM 2215 O O B ASP A 1 245 ? 70.023 77.296 -15.450 0.50 20.67 245 ASP A O 1
ATOM 2224 N N . THR A 1 246 ? 70.485 75.553 -14.049 1.00 20.90 246 THR A N 1
ATOM 2225 C CA . THR A 1 246 ? 69.084 75.250 -13.738 1.00 19.64 246 THR A CA 1
ATOM 2226 C C . THR A 1 246 ? 68.671 76.424 -12.874 1.00 19.07 246 THR A C 1
ATOM 2227 O O . THR A 1 246 ? 69.527 77.184 -12.393 1.00 17.81 246 THR A O 1
ATOM 2231 N N A ASP A 1 247 ? 67.370 76.553 -12.656 0.60 18.38 247 ASP A N 1
ATOM 2232 N N B ASP A 1 247 ? 67.370 76.604 -12.674 0.40 18.81 247 ASP A N 1
ATOM 2233 C CA A ASP A 1 247 ? 66.846 77.693 -11.946 0.60 18.02 247 ASP A CA 1
ATOM 2234 C CA B ASP A 1 247 ? 66.900 77.753 -11.913 0.40 18.80 247 ASP A CA 1
ATOM 2235 C C A ASP A 1 247 ? 66.643 77.436 -10.442 0.60 17.63 247 ASP A C 1
ATOM 2236 C C B ASP A 1 247 ? 66.522 77.386 -10.469 0.40 17.96 247 ASP A C 1
ATOM 2237 O O A ASP A 1 247 ? 66.177 78.318 -9.723 0.60 18.23 247 ASP A O 1
ATOM 2238 O O B ASP A 1 247 ? 65.793 78.134 -9.817 0.40 18.31 247 ASP A O 1
ATOM 2247 N N . HIS A 1 248 ? 67.007 76.248 -9.972 1.00 16.22 248 HIS A N 1
ATOM 2248 C CA . HIS A 1 248 ? 66.666 75.816 -8.587 1.00 15.08 248 HIS A CA 1
ATOM 2249 C C . HIS A 1 248 ? 67.687 76.267 -7.578 1.00 13.61 248 HIS A C 1
ATOM 2250 O O . HIS A 1 248 ? 68.880 76.434 -7.897 1.00 13.80 248 HIS A O 1
ATOM 2257 N N . PHE A 1 249 ? 67.219 76.533 -6.367 1.00 12.55 249 PHE A N 1
ATOM 2258 C CA . PHE A 1 249 ? 68.125 76.909 -5.302 1.00 11.05 249 PHE A CA 1
ATOM 2259 C C . PHE A 1 249 ? 68.908 75.689 -4.831 1.00 10.89 249 PHE A C 1
ATOM 2260 O O . PHE A 1 249 ? 68.364 74.564 -4.775 1.00 9.71 249 PHE A O 1
ATOM 2268 N N . ALA A 1 250 ? 70.160 75.918 -4.447 1.00 10.52 250 ALA A N 1
ATOM 2269 C CA . ALA A 1 250 ? 70.923 74.896 -3.745 1.00 10.53 250 ALA A CA 1
ATOM 2270 C C . ALA A 1 250 ? 71.171 75.407 -2.358 1.00 10.77 250 ALA A C 1
ATOM 2271 O O . ALA A 1 250 ? 71.806 76.451 -2.191 1.00 10.88 250 ALA A O 1
ATOM 2273 N N . SER A 1 251 ? 70.692 74.680 -1.345 1.00 10.88 251 SER A N 1
ATOM 2274 C CA . SER A 1 251 ? 70.980 75.061 0.037 1.00 11.09 251 SER A CA 1
ATOM 2275 C C . SER A 1 251 ? 72.326 74.501 0.505 1.00 11.92 251 SER A C 1
ATOM 2276 O O . SER A 1 251 ? 72.621 73.331 0.239 1.00 12.33 251 SER A O 1
ATOM 2279 N N . LEU A 1 252 ? 73.095 75.301 1.251 1.00 11.05 252 LEU A N 1
ATOM 2280 C CA . LEU A 1 252 ? 74.304 74.835 1.891 1.00 12.12 252 LEU A CA 1
ATOM 2281 C C . LEU A 1 252 ? 73.878 74.218 3.223 1.00 12.18 252 LEU A C 1
ATOM 2282 O O . LEU A 1 252 ? 73.765 74.926 4.237 1.00 12.92 252 LEU A O 1
ATOM 2287 N N . GLU A 1 253 ? 73.601 72.916 3.205 1.00 11.93 253 GLU A N 1
ATOM 2288 C CA . GLU A 1 253 ? 73.017 72.249 4.356 1.00 12.34 253 GLU A CA 1
ATOM 2289 C C . GLU A 1 253 ? 74.087 71.883 5.364 1.00 12.71 253 GLU A C 1
ATOM 2290 O O . GLU A 1 253 ? 74.493 70.704 5.456 1.00 13.36 253 GLU A O 1
ATOM 2296 N N . TRP A 1 254 ? 74.513 72.858 6.155 1.00 11.39 254 TRP A N 1
ATOM 2297 C CA . TRP A 1 254 ? 75.557 72.623 7.147 1.00 11.35 254 TRP A CA 1
ATOM 2298 C C . TRP A 1 254 ? 74.980 72.219 8.492 1.00 11.09 254 TRP A C 1
ATOM 2299 O O . TRP A 1 254 ? 74.158 72.944 9.071 1.00 13.02 254 TRP A O 1
ATOM 2310 N N . PHE A 1 255 ? 75.408 71.072 9.005 1.00 10.41 255 PHE A N 1
ATOM 2311 C CA . PHE A 1 255 ? 74.932 70.585 10.290 1.00 10.27 255 PHE A CA 1
ATOM 2312 C C . PHE A 1 255 ? 76.034 70.677 11.372 1.00 10.48 255 PHE A C 1
ATOM 2313 O O . PHE A 1 255 ? 75.815 70.267 12.497 1.00 9.63 255 PHE A O 1
ATOM 2321 N N . GLY A 1 256 ? 77.208 71.218 11.018 1.00 10.48 256 GLY A N 1
ATOM 2322 C CA . GLY A 1 256 ? 78.359 71.244 11.944 1.00 10.52 256 GLY A CA 1
ATOM 2323 C C . GLY A 1 256 ? 78.401 72.476 12.837 1.00 11.40 256 GLY A C 1
ATOM 2324 O O . GLY A 1 256 ? 77.433 73.266 12.912 1.00 11.26 256 GLY A O 1
ATOM 2325 N N . HIS A 1 257 ? 79.529 72.639 13.518 1.00 11.88 257 HIS A N 1
ATOM 2326 C CA . HIS A 1 257 ? 79.733 73.761 14.456 1.00 12.74 257 HIS A CA 1
ATOM 2327 C C . HIS A 1 257 ? 80.055 75.033 13.697 1.00 12.40 257 HIS A C 1
ATOM 2328 O O . HIS A 1 257 ? 80.390 74.952 12.512 1.00 12.45 257 HIS A O 1
ATOM 2335 N N A ASN A 1 258 ? 79.937 76.198 14.349 0.60 12.24 258 ASN A N 1
ATOM 2336 N N B ASN A 1 258 ? 79.953 76.185 14.377 0.40 12.56 258 ASN A N 1
ATOM 2337 C CA A ASN A 1 258 ? 80.413 77.472 13.767 0.60 12.33 258 ASN A CA 1
ATOM 2338 C CA B ASN A 1 258 ? 80.342 77.493 13.821 0.40 12.83 258 ASN A CA 1
ATOM 2339 C C A ASN A 1 258 ? 79.725 77.781 12.420 0.60 11.68 258 ASN A C 1
ATOM 2340 C C B ASN A 1 258 ? 79.725 77.753 12.443 0.40 12.12 258 ASN A C 1
ATOM 2341 O O A ASN A 1 258 ? 80.397 78.134 11.442 0.60 11.10 258 ASN A O 1
ATOM 2342 O O B ASN A 1 258 ? 80.440 78.044 11.478 0.40 11.72 258 ASN A O 1
ATOM 2351 N N . ALA A 1 259 ? 78.406 77.628 12.357 1.00 11.72 259 ALA A N 1
ATOM 2352 C CA . ALA A 1 259 ? 77.691 77.749 11.085 1.00 11.57 259 ALA A CA 1
ATOM 2353 C C . ALA A 1 259 ? 78.008 79.049 10.329 1.00 12.68 259 ALA A C 1
ATOM 2354 O O . ALA A 1 259 ? 78.242 79.024 9.133 1.00 12.15 259 ALA A O 1
ATOM 2356 N N . LYS A 1 260 ? 78.024 80.175 11.038 1.00 12.97 260 LYS A N 1
ATOM 2357 C CA . LYS A 1 260 ? 78.280 81.449 10.384 1.00 15.56 260 LYS A CA 1
ATOM 2358 C C . LYS A 1 260 ? 79.657 81.527 9.719 1.00 15.72 260 LYS A C 1
ATOM 2359 O O . LYS A 1 260 ? 79.762 81.978 8.572 1.00 15.74 260 LYS A O 1
ATOM 2365 N N . ASP A 1 261 ? 80.694 81.068 10.424 1.00 15.82 261 ASP A N 1
ATOM 2366 C CA . ASP A 1 261 ? 82.040 81.037 9.847 1.00 16.49 261 ASP A CA 1
ATOM 2367 C C . ASP A 1 261 ? 82.108 80.149 8.627 1.00 14.85 261 ASP A C 1
ATOM 2368 O O . ASP A 1 261 ? 82.705 80.535 7.614 1.00 14.40 261 ASP A O 1
ATOM 2373 N N . ILE A 1 262 ? 81.548 78.946 8.743 1.00 13.20 262 ILE A N 1
ATOM 2374 C CA . ILE A 1 262 ? 81.598 77.971 7.642 1.00 12.77 262 ILE A CA 1
ATOM 2375 C C . ILE A 1 262 ? 80.849 78.511 6.425 1.00 12.80 262 ILE A C 1
ATOM 2376 O O . ILE A 1 262 ? 81.351 78.443 5.298 1.00 12.51 262 ILE A O 1
ATOM 2381 N N . LEU A 1 263 ? 79.647 79.044 6.663 1.00 11.72 263 LEU A N 1
ATOM 2382 C CA . LEU A 1 263 ? 78.775 79.529 5.568 1.00 11.95 263 LEU A CA 1
ATOM 2383 C C . LEU A 1 263 ? 79.392 80.743 4.863 1.00 12.42 263 LEU A C 1
ATOM 2384 O O . LEU A 1 263 ? 79.397 80.827 3.630 1.00 12.51 263 LEU A O 1
ATOM 2389 N N . LYS A 1 264 ? 79.910 81.674 5.661 1.00 11.67 264 LYS A N 1
ATOM 2390 C CA . LYS A 1 264 ? 80.563 82.839 5.122 1.00 11.66 264 LYS A CA 1
ATOM 2391 C C . LYS A 1 264 ? 81.765 82.400 4.224 1.00 11.81 264 LYS A C 1
ATOM 2392 O O . LYS A 1 264 ? 81.899 82.862 3.082 1.00 11.84 264 LYS A O 1
ATOM 2398 N N . ALA A 1 265 ? 82.613 81.498 4.731 1.00 10.84 265 ALA A N 1
ATOM 2399 C CA . ALA A 1 265 ? 83.746 81.030 3.944 1.00 11.03 265 ALA A CA 1
ATOM 2400 C C . ALA A 1 265 ? 83.309 80.316 2.653 1.00 11.22 265 ALA A C 1
ATOM 2401 O O . ALA A 1 265 ? 83.938 80.521 1.577 1.00 10.99 265 ALA A O 1
ATOM 2403 N N A GLU A 1 266 ? 82.261 79.490 2.753 0.50 10.90 266 GLU A N 1
ATOM 2404 N N B GLU A 1 266 ? 82.257 79.500 2.755 0.50 11.07 266 GLU A N 1
ATOM 2405 C CA A GLU A 1 266 ? 81.721 78.761 1.597 0.50 11.37 266 GLU A CA 1
ATOM 2406 C CA B GLU A 1 266 ? 81.726 78.763 1.606 0.50 11.70 266 GLU A CA 1
ATOM 2407 C C A GLU A 1 266 ? 81.319 79.694 0.460 0.50 10.64 266 GLU A C 1
ATOM 2408 C C B GLU A 1 266 ? 81.318 79.691 0.464 0.50 10.83 266 GLU A C 1
ATOM 2409 O O A GLU A 1 266 ? 81.673 79.467 -0.702 0.50 10.61 266 GLU A O 1
ATOM 2410 O O B GLU A 1 266 ? 81.667 79.457 -0.697 0.50 10.80 266 GLU A O 1
ATOM 2429 N N . LYS A 1 268 ? 82.319 82.700 -0.258 1.00 10.64 268 LYS A N 1
ATOM 2430 C CA . LYS A 1 268 ? 83.449 83.344 -0.918 1.00 10.70 268 LYS A CA 1
ATOM 2431 C C . LYS A 1 268 ? 84.049 82.390 -1.933 1.00 10.88 268 LYS A C 1
ATOM 2432 O O . LYS A 1 268 ? 84.422 82.813 -3.058 1.00 11.10 268 LYS A O 1
ATOM 2438 N N . VAL A 1 269 ? 84.209 81.116 -1.558 1.00 10.15 269 VAL A N 1
ATOM 2439 C CA . VAL A 1 269 ? 84.784 80.173 -2.530 1.00 11.93 269 VAL A CA 1
ATOM 2440 C C . VAL A 1 269 ? 83.805 79.886 -3.675 1.00 11.89 269 VAL A C 1
ATOM 2441 O O . VAL A 1 269 ? 84.218 79.883 -4.827 1.00 12.18 269 VAL A O 1
ATOM 2445 N N . LEU A 1 270 ? 82.517 79.693 -3.365 1.00 13.21 270 LEU A N 1
ATOM 2446 C CA . LEU A 1 270 ? 81.524 79.385 -4.418 1.00 14.08 270 LEU A CA 1
ATOM 2447 C C . LEU A 1 270 ? 81.450 80.451 -5.508 1.00 15.18 270 LEU A C 1
ATOM 2448 O O . LEU A 1 270 ? 81.387 80.106 -6.675 1.00 15.15 270 LEU A O 1
ATOM 2453 N N . THR A 1 271 ? 81.477 81.728 -5.119 1.00 15.57 271 THR A N 1
ATOM 2454 C CA . THR A 1 271 ? 81.458 82.845 -6.059 1.00 17.39 271 THR A CA 1
ATOM 2455 C C . THR A 1 271 ? 82.698 82.960 -6.936 1.00 17.72 271 THR A C 1
ATOM 2456 O O . THR A 1 271 ? 82.633 83.538 -8.017 1.00 18.84 271 THR A O 1
ATOM 2460 N N . ASN A 1 272 ? 83.826 82.410 -6.481 1.00 17.69 272 ASN A N 1
ATOM 2461 C CA . ASN A 1 272 ? 85.115 82.631 -7.125 1.00 17.88 272 ASN A CA 1
ATOM 2462 C C . ASN A 1 272 ? 85.814 81.421 -7.700 1.00 19.30 272 ASN A C 1
ATOM 2463 O O . ASN A 1 272 ? 86.847 81.571 -8.331 1.00 18.78 272 ASN A O 1
ATOM 2468 N N . ARG A 1 273 ? 85.267 80.230 -7.488 1.00 21.51 273 ARG A N 1
ATOM 2469 C CA . ARG A 1 273 ? 85.918 79.001 -7.969 1.00 24.73 273 ARG A CA 1
ATOM 2470 C C . ARG A 1 273 ? 85.863 78.845 -9.502 1.00 26.46 273 ARG A C 1
ATOM 2471 O O . ARG A 1 273 ? 84.959 79.390 -10.145 1.00 27.22 273 ARG A O 1
ATOM 2479 N N . ASN A 1 274 ? 86.848 78.144 -10.082 1.00 28.48 274 ASN A N 1
ATOM 2480 C CA . ASN A 1 274 ? 86.850 77.788 -11.536 1.00 30.10 274 ASN A CA 1
ATOM 2481 C C . ASN A 1 274 ? 86.784 76.268 -11.746 1.00 30.89 274 ASN A C 1
ATOM 2482 O O 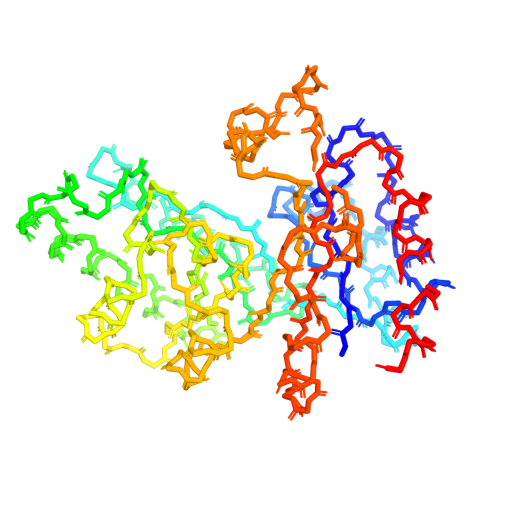. ASN A 1 274 ? 85.745 75.641 -11.532 1.00 32.93 274 ASN A O 1
#

Sequence (267 aa):
KYSLCTISFRHQLISFTDIVQFAYENGFEGIELWGTHAQNLYQQEEYEETTTERRELNCLKDKTLEITISSDYLDISLSADFEKTIEEKCEQLAILANWFKTNKIIRTFAGQQKGSADFSQQQQEERQQEEYYVNRIRICEELFAQQHNNYVLLETHPNTLTDTLPSTLELLGEVDHPNLKINLDFLHIWESGADPVDSSFQQLRPWIQQHYHFKNISSADYLHVFEPNNVYAAAGNRTGVPLFEEGIVNYDEIIQEVRDDTDDHFASLEWFGHNNAKDILKAEEKVLTNRN

CATH classification: 3.20.20.150

Nearest PDB structures (foldseek):
  3dx5-assembly1_A  TM=1.003E+00  e=1.353E-51  Bacillus anthracis
  5hmq-assembly1_C  TM=7.477E-01  e=1.974E-09  Pseudomonas putida KT2440
  5hmq-assembly3_D  TM=7.515E-01  e=2.800E-09  Pseudomonas putida KT2440
  5hmq-assembly3_E  TM=7.500E-01  e=4.211E-09  Pseudomonas putida KT2440
  5hmq-assembly2_B  TM=7.517E-01  e=4.731E-09  Pseudomonas putida KT2440

GO terms:
  GO:0046565 3-dehydroshikimate dehydratase activity (F, EXP)

InterPro domains:
  IPR013022 Xylose isomerase-like, TIM barrel domain [PF01261] (22-271)
  IPR036237 Xylose isomerase-like superfamily [SSF51658] (1-258)
  IPR050312 IolE/XylA/MocC-like [PTHR12110] (1-264)

Solvent-accessible surface area: 12760 Å² total

Radius of gyration: 17.88 Å; Cα contacts (8 Å, |Δi|>4): 460; chains: 1; bounding box: 43×50×37 Å

B-factor: mean 16.06, std 7.1, range [2.0, 54.09]

Secondary structure (DSSP, 8-state):
-EEEEGGGGTTS---HHHHHHHHHHTT--EEE-BHHHHHHH---HHHHHHHHHHTGGGT--B--B-----STTS-HHHHHHHHHHHHHHHHHHT---EEE-S-SS-GGGS-HHHHHHHHHHH--HHHHHHT--EEEEP-TTSTTSSHHHHHHHHHHH--TTEEEEEEHHHHHHTT--HHHHHHHHGGGEEEEEE---S-GGGGGGGSHHHHHSTT-------GGGSSS-HHHHHHHHTTSS-EEEE---SS-HHHHHHH--HHHH--

Organism: Bacillus anthracis (NCBI:txid1392)